Protein AF-A0A538PK38-F1 (afdb_monomer_lite)

Sequence (317 aa):
MVATVAAREPVVLALEIPPTEARAIQGFLGSDGSAARRRELVAGTWWQERYQDGRRSVAMADLLETVRALRAAGKPIDVVTIDDDGNATDAESREEAMAGHVIAARRARPEAALIVYAGNLHTSRHEMSFQPGFRWMAMRVLDAGIPLVSLNARWADGTAWICRGSDLSACGVSFIGGRGTEAGIRFAPSPDASYDGWFGVGSVTASPPAGIPAMAEGLDAKIAAAWSSPEAAHAKARRAYADKDYARCAELLAQIASPDAGIAYDHACCLALAGRKDDALARLREAMDAGFKDLAHLEADPDLVSLHDDPRWPIRK

Foldseek 3Di:
DQVVQLVPFAEEEEAQAAQQLQVLLVQLLQDPVDPVSLLSSCQDPRLVDLACAQSQFPVVSVVSVVNSVCVVVVRNYYYDYQFYNVPDPDDQSRQVSSLVRQLCVCVVCVRHHYHYDDALQLLFCDDDPVGPPRAHNNVSNVVVVHDDAGAAEFEAWEWEQGADDDDSVRTGIATDHTDDQDAAWDQDADPVNRGRTHGYPHYDYYTHRSNDVVRCVCRVVSRVCNCLDLVVLQSVLVVCVVVLVLVSSLVSLVSDPDDALVSLQSNLLSCLSVVVQVSSLVSNVVSVVSPPDPVVCVVPPPSCVSRPPPPSPPDDD

Radius of gyration: 23.63 Å; chains: 1; bounding box: 65×42×60 Å

Secondary structure (DSSP, 8-state):
-HHHHHTTS-EEEEESS-GGGHHHHHHHHTS---HHHHHHHTTSTTTT-S---STTBHHHHHHHHHHHHHHHTT--EEEEE-S--S--SSHHHHHHHHHHHHHHHHHH-TTSEEEEE--TTTT-SS-BTTBTT---HHHHHHHTT-----EEEEEESEEEEEE-SS-GGGEEEEEE--S--S-EEE----TTSS-SEEEEEEE--PPPBSS-GGGGTTHHHHHHHHHTSHHHHHHHHHHHHHTT-HHHHHHHHTT-SS--HHHHHHHHHHHHHTT-HHHHHHHHHHHHHTT---HHHHHH-GGGGGGTTSTT-S---

Structure (mmCIF, N/CA/C/O backbone):
data_AF-A0A538PK38-F1
#
_entry.id   AF-A0A538PK38-F1
#
loop_
_atom_site.group_PDB
_atom_site.id
_atom_site.type_symbol
_atom_site.label_atom_id
_atom_site.label_alt_id
_atom_site.label_comp_id
_atom_site.label_asym_id
_atom_site.label_entity_id
_atom_site.label_seq_id
_atom_site.pdbx_PDB_ins_code
_atom_site.Cartn_x
_atom_site.Cartn_y
_atom_site.Cartn_z
_atom_site.occupancy
_atom_site.B_iso_or_equiv
_atom_site.auth_seq_id
_atom_site.auth_comp_id
_atom_site.auth_asym_id
_atom_site.auth_atom_id
_atom_site.pdbx_PDB_model_num
ATOM 1 N N . MET A 1 1 ? -15.903 -5.693 4.008 1.00 82.69 1 MET A N 1
ATOM 2 C CA . MET A 1 1 ? -15.622 -6.640 5.112 1.00 82.69 1 MET A CA 1
ATOM 3 C C . MET A 1 1 ? -16.268 -6.192 6.417 1.00 82.69 1 MET A C 1
ATOM 5 O O . MET A 1 1 ? -17.206 -6.849 6.840 1.00 82.69 1 MET A O 1
ATOM 9 N N . VAL A 1 2 ? -15.846 -5.069 7.014 1.00 88.06 2 VAL A N 1
ATOM 10 C CA . VAL A 1 2 ? -16.341 -4.590 8.325 1.00 88.06 2 VAL A CA 1
ATOM 11 C C . VAL A 1 2 ? -17.873 -4.546 8.416 1.00 88.06 2 VAL A C 1
ATOM 13 O O . VAL A 1 2 ? -18.443 -5.184 9.292 1.00 88.06 2 VAL A O 1
ATOM 16 N N . ALA A 1 3 ? -18.552 -3.893 7.465 1.00 90.25 3 ALA A N 1
ATOM 17 C CA . ALA A 1 3 ? -20.019 -3.830 7.439 1.00 90.25 3 ALA A CA 1
ATOM 18 C C . ALA A 1 3 ? -20.690 -5.216 7.342 1.00 90.25 3 ALA A C 1
ATOM 20 O O . ALA A 1 3 ? -21.726 -5.455 7.957 1.00 90.25 3 ALA A O 1
ATOM 21 N N . THR A 1 4 ? -20.087 -6.145 6.593 1.00 90.62 4 THR A N 1
ATOM 22 C CA . THR A 1 4 ? -20.580 -7.521 6.433 1.00 90.62 4 THR A CA 1
ATOM 23 C C . THR A 1 4 ? -20.506 -8.302 7.744 1.00 90.62 4 THR A C 1
ATOM 25 O O . THR A 1 4 ? -21.446 -9.024 8.066 1.00 90.62 4 THR A O 1
ATOM 28 N N . VAL A 1 5 ? -19.417 -8.143 8.502 1.00 92.12 5 VAL A N 1
ATOM 29 C CA . VAL A 1 5 ? -19.234 -8.799 9.808 1.00 92.12 5 VAL A CA 1
ATOM 30 C C . VAL A 1 5 ? -20.133 -8.147 10.861 1.00 92.12 5 VAL A C 1
ATOM 32 O O . VAL A 1 5 ? -20.886 -8.841 11.536 1.00 92.12 5 VAL A O 1
ATOM 35 N N . ALA A 1 6 ? -20.182 -6.811 10.906 1.00 93.12 6 ALA A N 1
ATOM 36 C CA . ALA A 1 6 ? -21.021 -6.051 11.840 1.00 93.12 6 ALA A CA 1
ATOM 37 C C . ALA A 1 6 ? -22.532 -6.290 11.653 1.00 93.12 6 ALA A C 1
ATOM 39 O O . ALA A 1 6 ? -23.340 -5.970 12.525 1.00 93.12 6 ALA A O 1
ATOM 40 N N . ALA A 1 7 ? -22.947 -6.845 10.511 1.00 92.19 7 ALA A N 1
ATOM 41 C CA . ALA A 1 7 ? -24.323 -7.274 10.295 1.00 92.19 7 ALA A CA 1
ATOM 42 C C . ALA A 1 7 ? -24.691 -8.558 11.062 1.00 92.19 7 ALA A C 1
ATOM 44 O O . ALA A 1 7 ? -25.882 -8.821 11.220 1.00 92.19 7 ALA A O 1
ATOM 45 N N . ARG A 1 8 ? -23.702 -9.344 11.505 1.00 93.38 8 ARG A N 1
ATOM 46 C CA . ARG A 1 8 ? -23.874 -10.689 12.075 1.00 93.38 8 ARG A CA 1
ATOM 47 C C . ARG A 1 8 ? -23.428 -10.796 13.531 1.00 93.38 8 ARG A C 1
ATOM 49 O O . ARG A 1 8 ? -24.036 -11.549 14.282 1.00 93.38 8 ARG A O 1
ATOM 56 N N . GLU A 1 9 ? -22.403 -10.051 13.926 1.00 95.56 9 GLU A N 1
ATOM 57 C CA . GLU A 1 9 ? -21.784 -10.149 15.250 1.00 95.56 9 GLU A CA 1
ATOM 58 C C . GLU A 1 9 ? -21.181 -8.805 15.696 1.00 95.56 9 GLU A C 1
ATOM 60 O O . GLU A 1 9 ? -20.990 -7.912 14.861 1.00 95.56 9 GLU A O 1
ATOM 65 N N . PRO A 1 10 ? -20.891 -8.624 17.000 1.00 97.69 10 PRO A N 1
ATOM 66 C CA . PRO A 1 10 ? -20.137 -7.474 17.480 1.00 97.69 10 PRO A CA 1
ATOM 67 C C . PRO A 1 10 ? -18.755 -7.386 16.834 1.00 97.69 10 PRO A C 1
ATOM 69 O O . PRO A 1 10 ? -18.078 -8.398 16.683 1.00 97.69 10 PRO A O 1
ATOM 72 N N . VAL A 1 11 ? -18.320 -6.176 16.484 1.00 98.31 11 VAL A N 1
ATOM 73 C CA . VAL A 1 11 ? -17.030 -5.934 15.823 1.00 98.31 11 VAL A CA 1
ATOM 74 C C . VAL A 1 11 ? -16.200 -4.936 16.615 1.00 98.31 11 VAL A C 1
ATOM 76 O O . VAL A 1 11 ? -16.679 -3.869 16.987 1.00 98.31 11 VAL A O 1
ATOM 79 N N . VAL A 1 12 ? -14.924 -5.256 16.800 1.00 98.38 12 VAL A N 1
ATOM 80 C CA . VAL A 1 12 ? -13.886 -4.293 17.169 1.00 98.38 12 VAL A CA 1
ATOM 81 C C . VAL A 1 12 ? -12.965 -4.134 15.965 1.00 98.38 12 VAL A C 1
ATOM 83 O O . VAL A 1 12 ? -12.340 -5.098 15.523 1.00 98.38 12 VAL A O 1
ATOM 86 N N . LEU A 1 13 ? -12.903 -2.926 15.411 1.00 98.62 13 LEU A N 1
ATOM 87 C CA . LEU A 1 13 ? -11.988 -2.575 14.331 1.00 98.62 13 LEU A CA 1
ATOM 88 C C . LEU A 1 13 ? -10.731 -1.938 14.929 1.00 98.62 13 LEU A C 1
ATOM 90 O O . LEU A 1 13 ? -10.781 -0.827 15.448 1.00 98.62 13 LEU A O 1
ATOM 94 N N . ALA A 1 14 ? -9.610 -2.644 14.858 1.00 98.44 14 ALA A N 1
ATOM 95 C CA . ALA A 1 14 ? -8.304 -2.153 15.266 1.00 98.44 14 ALA A CA 1
ATOM 96 C C . ALA A 1 14 ? -7.601 -1.485 14.078 1.00 98.44 14 ALA A C 1
ATOM 98 O O . ALA A 1 14 ? -7.350 -2.140 13.065 1.00 98.44 14 ALA A O 1
ATOM 99 N N . LEU A 1 15 ? -7.307 -0.191 14.195 1.00 98.38 15 LEU A N 1
ATOM 100 C CA . LEU A 1 15 ? -6.671 0.612 13.151 1.00 98.38 15 LEU A CA 1
ATOM 101 C C . LEU A 1 15 ? -5.250 0.998 13.556 1.00 98.38 15 LEU A C 1
ATOM 103 O O . LEU A 1 15 ? -5.034 1.440 14.685 1.00 98.38 15 LEU A O 1
ATOM 107 N N . GLU A 1 16 ? -4.309 0.882 12.618 1.00 97.31 16 GLU A N 1
ATOM 108 C CA . GLU A 1 16 ? -2.928 1.376 12.735 1.00 97.31 16 GLU A CA 1
ATOM 109 C C . GLU A 1 16 ? -2.888 2.921 12.760 1.00 97.31 16 GLU A C 1
ATOM 111 O O . GLU A 1 16 ? -2.514 3.595 11.801 1.00 97.31 16 GLU A O 1
ATOM 116 N N . ILE A 1 17 ? -3.380 3.469 13.868 1.00 96.88 17 ILE A N 1
ATOM 117 C CA . ILE A 1 17 ? -3.460 4.880 14.240 1.00 96.88 17 ILE A CA 1
ATOM 118 C C . ILE A 1 17 ? -2.966 4.960 15.693 1.00 96.88 17 ILE A C 1
ATOM 120 O O . ILE A 1 17 ? -3.285 4.050 16.469 1.00 96.88 17 ILE A O 1
ATOM 124 N N . PRO A 1 18 ? -2.204 5.995 16.087 1.00 95.88 18 PRO A N 1
ATOM 125 C CA . PRO A 1 18 ? -1.679 6.104 17.444 1.00 95.88 18 PRO A CA 1
ATOM 126 C C . PRO A 1 18 ? -2.788 6.305 18.488 1.00 95.88 18 PRO A C 1
ATOM 128 O O . PRO A 1 18 ? -3.785 6.987 18.215 1.00 95.88 18 PRO A O 1
ATOM 131 N N . PRO A 1 19 ? -2.614 5.781 19.717 1.00 95.88 19 PRO A N 1
ATOM 132 C CA . PRO A 1 19 ? -3.566 5.955 20.818 1.00 95.88 19 PRO A CA 1
ATOM 133 C C . PRO A 1 19 ? -3.902 7.401 21.184 1.00 95.88 19 PRO A C 1
ATOM 135 O O . PRO A 1 19 ? -4.973 7.663 21.735 1.00 95.88 19 PRO A O 1
ATOM 138 N N . THR A 1 20 ? -3.041 8.359 20.838 1.00 94.56 20 THR A N 1
ATOM 139 C CA . THR A 1 20 ? -3.303 9.795 21.009 1.00 94.56 20 THR A CA 1
ATOM 140 C C . THR A 1 20 ? -4.569 10.264 20.279 1.00 94.56 20 THR A C 1
ATOM 142 O O . THR A 1 20 ? -5.242 11.182 20.750 1.00 94.56 20 THR A O 1
ATOM 145 N N . GLU A 1 21 ? -4.963 9.593 19.193 1.00 96.12 21 GLU A N 1
ATOM 146 C CA . GLU A 1 21 ? -6.157 9.918 18.402 1.00 96.12 21 GLU A CA 1
ATOM 147 C C . GLU A 1 21 ? -7.433 9.214 18.903 1.00 96.12 21 GLU A C 1
ATOM 149 O O . GLU A 1 21 ? -8.543 9.555 18.481 1.00 96.12 21 GLU A O 1
ATOM 154 N N . ALA A 1 22 ? -7.323 8.263 19.841 1.00 95.81 22 ALA A N 1
ATOM 155 C CA . ALA A 1 22 ? -8.445 7.433 20.289 1.00 95.81 22 ALA A CA 1
ATOM 156 C C . ALA A 1 22 ? -9.631 8.264 20.805 1.00 95.81 22 ALA A C 1
ATOM 158 O O . ALA A 1 22 ? -10.789 7.977 20.492 1.00 95.81 22 ALA A O 1
ATOM 159 N N . ARG A 1 23 ? -9.355 9.338 21.560 1.00 96.12 23 ARG A N 1
ATOM 160 C CA . ARG A 1 23 ? -10.398 10.226 22.099 1.00 96.12 23 ARG A CA 1
ATOM 161 C C . ARG A 1 23 ? -11.152 10.963 20.990 1.00 96.12 23 ARG A C 1
ATOM 163 O O . ARG A 1 23 ? -12.377 11.057 21.062 1.00 96.12 23 ARG A O 1
ATOM 170 N N . ALA A 1 24 ? -10.440 11.488 19.993 1.00 96.81 24 ALA A N 1
ATOM 171 C CA . ALA A 1 24 ? -11.045 12.206 18.873 1.00 96.81 24 ALA A CA 1
ATOM 172 C C . ALA A 1 24 ? -11.898 11.260 18.016 1.00 96.81 24 ALA A C 1
ATOM 174 O O . ALA A 1 24 ? -13.042 11.583 17.693 1.00 96.81 24 ALA A O 1
ATOM 175 N N . ILE A 1 25 ? -11.387 10.054 17.747 1.00 98.00 25 ILE A N 1
ATOM 176 C CA . ILE A 1 25 ? -12.116 9.001 17.032 1.00 98.00 25 ILE A CA 1
ATOM 177 C C . ILE A 1 25 ? -13.401 8.634 17.777 1.00 98.00 25 ILE A C 1
ATOM 179 O O . ILE A 1 25 ? -14.477 8.686 17.188 1.00 98.00 25 ILE A O 1
ATOM 183 N N . GLN A 1 26 ? -13.334 8.334 19.076 1.00 98.12 26 GLN A N 1
ATOM 184 C CA . GLN A 1 26 ? -14.527 7.984 19.856 1.00 98.12 26 GLN A CA 1
ATOM 185 C C . GLN A 1 26 ? -15.552 9.124 19.912 1.00 98.12 26 GLN A C 1
ATOM 187 O O . GLN A 1 26 ? -16.754 8.882 19.781 1.00 98.12 26 GLN A O 1
ATOM 192 N N . GLY A 1 27 ? -15.085 10.371 20.036 1.00 98.00 27 GLY A N 1
ATOM 193 C CA . GLY A 1 27 ? -15.941 11.554 19.953 1.00 98.00 27 GLY A CA 1
ATOM 194 C C . GLY A 1 27 ? -16.670 11.656 18.611 1.00 98.00 27 GLY A C 1
ATOM 195 O O . GLY A 1 27 ? -17.875 11.901 18.583 1.00 98.00 27 GLY A O 1
ATOM 196 N N . PHE A 1 28 ? -15.971 11.402 17.502 1.00 98.56 28 PHE A N 1
ATOM 197 C CA . PHE A 1 28 ? -16.567 11.387 16.169 1.00 98.56 28 PHE A CA 1
ATOM 198 C C . PHE A 1 28 ? -17.564 10.234 15.982 1.00 98.56 28 PHE A C 1
ATOM 200 O O . PHE A 1 28 ? -18.667 10.465 15.481 1.00 98.56 28 PHE A O 1
ATOM 207 N N . LEU A 1 29 ? -17.227 9.021 16.437 1.00 98.44 29 LEU A N 1
ATOM 208 C CA . LEU A 1 29 ? -18.095 7.840 16.346 1.00 98.44 29 LEU A CA 1
ATOM 209 C C . LEU A 1 29 ? -19.420 8.003 17.107 1.00 98.44 29 LEU A C 1
ATOM 211 O O . LEU A 1 29 ? -20.426 7.419 16.710 1.00 98.44 29 LEU A O 1
ATOM 215 N N . GLY A 1 30 ? -19.427 8.787 18.189 1.00 98.06 30 GLY A N 1
ATOM 216 C CA . GLY A 1 30 ? -20.630 9.133 18.952 1.00 98.06 30 GLY A CA 1
ATOM 217 C C . GLY A 1 30 ? -21.390 10.359 18.432 1.00 98.06 30 GLY A C 1
ATOM 218 O O . GLY A 1 30 ? -22.362 10.777 19.059 1.00 98.06 30 GLY A O 1
ATOM 219 N N . SER A 1 31 ? -20.943 10.968 17.332 1.00 98.25 31 SER A N 1
ATOM 220 C CA . SER A 1 31 ? -21.478 12.234 16.829 1.00 98.25 31 SER A CA 1
ATOM 221 C C . SER A 1 31 ? -22.503 12.072 15.700 1.00 98.25 31 SER A C 1
ATOM 223 O O . SER A 1 31 ? -22.743 10.983 15.172 1.00 98.25 31 SER A O 1
ATOM 225 N N . ASP A 1 32 ? -23.076 13.199 15.276 1.00 97.44 32 ASP A N 1
ATOM 226 C CA . ASP A 1 32 ? -23.987 13.292 14.132 1.00 97.44 32 ASP A CA 1
ATOM 227 C C . ASP A 1 32 ? -23.295 13.148 12.763 1.00 97.44 32 ASP A C 1
ATOM 229 O O . ASP A 1 32 ? -23.981 13.051 11.747 1.00 97.44 32 ASP A O 1
ATOM 233 N N . GLY A 1 33 ? -21.956 13.096 12.719 1.00 96.81 33 GLY A N 1
ATOM 234 C CA . GLY A 1 33 ? -21.186 13.015 11.472 1.00 96.81 33 GLY A CA 1
ATOM 235 C C . GLY A 1 33 ? -21.152 14.318 10.679 1.00 96.81 33 GLY A C 1
ATOM 236 O O . GLY A 1 33 ? -20.767 14.324 9.511 1.00 96.81 33 GLY A O 1
ATOM 237 N N . SER A 1 34 ? -21.565 15.435 11.281 1.00 97.88 34 SER A N 1
ATOM 238 C CA . SER A 1 34 ? -21.559 16.731 10.609 1.00 97.88 34 SER A CA 1
ATOM 239 C C . SER A 1 34 ? -20.156 17.125 10.138 1.00 97.88 34 SER A C 1
ATOM 241 O O . SER A 1 34 ? -19.129 16.703 10.678 1.00 97.88 34 SER A O 1
ATOM 243 N N . ALA A 1 35 ? -20.093 18.024 9.154 1.00 97.00 35 ALA A N 1
ATOM 244 C CA . ALA A 1 35 ? -18.821 18.539 8.650 1.00 97.00 35 ALA A CA 1
ATOM 245 C C . ALA A 1 35 ? -17.952 19.178 9.754 1.00 97.00 35 ALA A C 1
ATOM 247 O O . ALA A 1 35 ? -16.728 19.158 9.654 1.00 97.00 35 ALA A O 1
ATOM 248 N N . ALA A 1 36 ? -18.565 19.727 10.811 1.00 97.75 36 ALA A N 1
ATOM 249 C CA . ALA A 1 36 ? -17.845 20.234 11.979 1.00 97.75 36 ALA A CA 1
ATOM 250 C C . ALA A 1 36 ? -17.147 19.103 12.749 1.00 97.75 36 ALA A C 1
ATOM 252 O O . ALA A 1 36 ? -15.951 19.195 13.006 1.00 97.75 36 ALA A O 1
ATOM 253 N N . ARG A 1 37 ? -17.855 18.000 13.014 1.00 97.94 37 ARG A N 1
ATOM 254 C CA . ARG A 1 37 ? -17.299 16.814 13.683 1.00 97.94 37 ARG A CA 1
ATOM 255 C C . ARG A 1 37 ? -16.223 16.130 12.855 1.00 97.94 37 ARG A C 1
ATOM 257 O O . ARG A 1 37 ? -15.210 15.711 13.401 1.00 97.94 37 ARG A O 1
ATOM 264 N N . ARG A 1 38 ? -16.388 16.088 11.530 1.00 97.44 38 ARG A N 1
ATOM 265 C CA . ARG A 1 38 ? -15.346 15.581 10.627 1.00 97.44 38 ARG A CA 1
ATOM 266 C C . ARG A 1 38 ? -14.089 16.454 10.652 1.00 97.44 38 ARG A C 1
ATOM 268 O O . ARG A 1 38 ? -12.992 15.914 10.615 1.00 97.44 38 ARG A O 1
ATOM 275 N N . ARG A 1 39 ? -14.224 17.785 10.750 1.00 96.62 39 ARG A N 1
ATOM 276 C CA . ARG A 1 39 ? -13.070 18.687 10.928 1.00 96.62 39 ARG A CA 1
ATOM 277 C C . ARG A 1 39 ? -12.381 18.485 12.273 1.00 96.62 39 ARG A C 1
ATOM 279 O O . ARG A 1 39 ? -11.161 18.472 12.303 1.00 96.62 39 ARG A O 1
ATOM 286 N N . GLU A 1 40 ? -13.140 18.305 13.353 1.00 96.62 40 GLU A N 1
ATOM 287 C CA . GLU A 1 40 ? -12.583 17.997 14.679 1.00 96.62 40 GLU A CA 1
ATOM 288 C C . GLU A 1 40 ? -11.808 16.672 14.678 1.00 96.62 40 GLU A C 1
ATOM 290 O O . GLU A 1 40 ? -10.713 16.617 15.229 1.00 96.62 40 GLU A O 1
ATOM 295 N N . LEU A 1 41 ? -12.337 15.634 14.015 1.00 97.31 41 LEU A N 1
ATOM 296 C CA . LEU A 1 41 ? -11.670 14.336 13.872 1.00 97.31 41 LEU A CA 1
ATOM 297 C C . LEU A 1 41 ? -10.270 14.477 13.263 1.00 97.31 41 LEU A C 1
ATOM 299 O O . LEU A 1 41 ? -9.317 13.914 13.786 1.00 97.31 41 LEU A O 1
ATOM 303 N N . VAL A 1 42 ? -10.151 15.221 12.160 1.00 97.38 42 VAL A N 1
ATOM 304 C CA . VAL A 1 42 ? -8.892 15.334 11.401 1.00 97.38 42 VAL A CA 1
ATOM 305 C C . VAL A 1 42 ? -8.017 16.508 11.850 1.00 97.38 42 VAL A C 1
ATOM 307 O O . VAL A 1 42 ? -7.025 16.824 11.195 1.00 97.38 42 VAL A O 1
ATOM 310 N N . ALA A 1 43 ? -8.373 17.180 12.948 1.00 95.12 43 ALA A N 1
ATOM 311 C CA . ALA A 1 43 ? -7.589 18.274 13.524 1.00 95.12 43 ALA A CA 1
ATOM 312 C C . ALA A 1 43 ? -6.472 17.790 14.467 1.00 95.12 43 ALA A C 1
ATOM 314 O O . ALA A 1 43 ? -5.640 18.601 14.874 1.00 95.12 43 ALA A O 1
ATOM 315 N N . GLY A 1 44 ? -6.453 16.499 14.825 1.00 90.19 44 GLY A N 1
ATOM 316 C CA . GLY A 1 44 ? -5.412 15.897 15.664 1.00 90.19 44 GLY A CA 1
ATOM 317 C C . GLY A 1 44 ? -4.015 16.023 15.053 1.00 90.19 44 GLY A C 1
ATOM 318 O O . GLY A 1 44 ? -3.860 16.077 13.829 1.00 90.19 44 GLY A O 1
ATOM 319 N N . THR A 1 45 ? -2.983 16.072 15.901 1.00 91.44 45 THR A N 1
ATOM 320 C CA . THR A 1 45 ? -1.592 16.271 15.460 1.00 91.44 45 THR A CA 1
ATOM 321 C C . THR A 1 45 ? -1.154 15.193 14.483 1.00 91.44 45 THR A C 1
ATOM 323 O O . THR A 1 45 ? -0.511 15.520 13.490 1.00 91.44 45 THR A O 1
ATOM 326 N N . TRP A 1 46 ? -1.581 13.940 14.688 1.00 94.81 46 TRP A N 1
ATOM 327 C CA . TRP A 1 46 ? -1.256 12.852 13.773 1.00 94.81 46 TRP A CA 1
ATOM 328 C C . TRP A 1 46 ? -1.789 13.113 12.361 1.00 94.81 46 TRP A C 1
ATOM 330 O O . TRP A 1 46 ? -1.053 12.925 11.400 1.00 94.81 46 TRP A O 1
ATOM 340 N N . TRP A 1 47 ? -3.025 13.600 12.210 1.00 96.69 47 TRP A N 1
ATOM 341 C CA . TRP A 1 47 ? -3.624 13.907 10.902 1.00 96.69 47 TRP A CA 1
ATOM 342 C C . TRP A 1 47 ? -2.946 15.077 10.182 1.00 96.69 47 TRP A C 1
ATOM 344 O O . TRP A 1 47 ? -2.929 15.113 8.948 1.00 96.69 47 TRP A O 1
ATOM 354 N N . GLN A 1 48 ? -2.403 16.018 10.954 1.00 95.44 48 GLN A N 1
ATOM 355 C CA . GLN A 1 48 ? -1.780 17.257 10.483 1.00 95.44 48 GLN A CA 1
ATOM 356 C C . GLN A 1 48 ? -0.270 17.133 10.233 1.00 95.44 48 GLN A C 1
ATOM 358 O O . GLN A 1 48 ? 0.369 18.107 9.832 1.00 95.44 48 GLN A O 1
ATOM 363 N N . GLU A 1 49 ? 0.310 15.949 10.448 1.00 92.88 49 GLU A N 1
ATOM 364 C CA . GLU A 1 49 ? 1.729 15.696 10.200 1.00 92.88 49 GLU A CA 1
ATOM 365 C C . GLU A 1 49 ? 2.151 16.070 8.776 1.00 92.88 49 GLU A C 1
ATOM 367 O O . GLU A 1 49 ? 1.411 15.885 7.808 1.00 92.88 49 GLU A O 1
ATOM 372 N N . ARG A 1 50 ? 3.385 16.556 8.611 1.00 91.81 50 ARG A N 1
ATOM 373 C CA . ARG A 1 50 ? 3.899 16.883 7.268 1.00 91.81 50 ARG A CA 1
ATOM 374 C C . ARG A 1 50 ? 4.206 15.627 6.459 1.00 91.81 50 ARG A C 1
ATOM 376 O O . ARG A 1 50 ? 4.012 15.617 5.245 1.00 91.81 50 ARG A O 1
ATOM 383 N N . TYR A 1 51 ? 4.694 14.584 7.128 1.00 93.69 51 TYR A N 1
ATOM 384 C CA . TYR A 1 51 ? 5.014 13.308 6.502 1.00 93.69 51 TYR A CA 1
ATOM 385 C C . TYR A 1 51 ? 3.740 12.474 6.333 1.00 93.69 51 TYR A C 1
ATOM 387 O O . TYR A 1 51 ? 3.219 11.882 7.278 1.00 93.69 51 TYR A O 1
ATOM 395 N N . GLN A 1 52 ? 3.214 12.469 5.110 1.00 94.94 52 GLN A N 1
ATOM 396 C CA . GLN A 1 52 ? 1.908 11.907 4.775 1.00 94.94 52 GLN A CA 1
ATOM 397 C C . GLN A 1 52 ? 2.061 10.584 4.019 1.00 94.94 52 GLN A C 1
ATOM 399 O O . GLN A 1 52 ? 1.982 10.535 2.794 1.00 94.94 52 GLN A O 1
ATOM 404 N N . ASP A 1 53 ? 2.266 9.505 4.773 1.00 92.94 53 ASP A N 1
ATOM 405 C CA . ASP A 1 53 ? 2.530 8.138 4.285 1.00 92.94 53 ASP A CA 1
ATOM 406 C C . ASP A 1 53 ? 1.306 7.363 3.756 1.00 92.94 53 ASP A C 1
ATOM 408 O O . ASP A 1 53 ? 1.432 6.198 3.384 1.00 92.94 53 ASP A O 1
ATOM 412 N N . GLY A 1 54 ?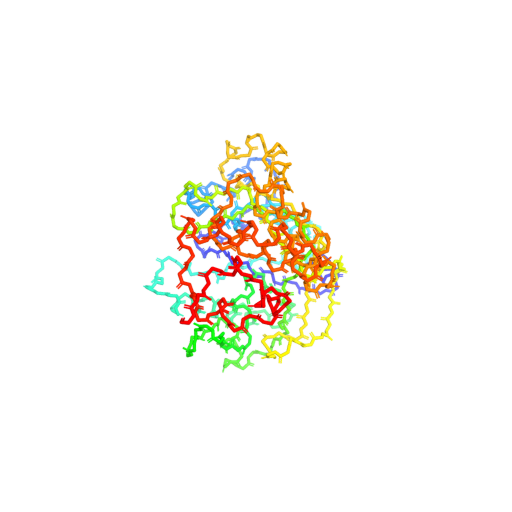 0.130 7.996 3.726 1.00 94.75 54 GLY A N 1
ATOM 413 C CA . GLY A 1 54 ? -1.128 7.405 3.254 1.00 94.75 54 GLY A CA 1
ATOM 414 C C . GLY A 1 54 ? -2.066 6.893 4.355 1.00 94.75 54 GLY A C 1
ATOM 415 O O . GLY A 1 54 ? -3.256 6.700 4.090 1.00 94.75 54 GLY A O 1
ATOM 416 N N . ARG A 1 55 ? -1.602 6.741 5.606 1.00 95.19 55 ARG A N 1
ATOM 417 C CA . ARG A 1 55 ? -2.457 6.271 6.720 1.00 95.19 55 ARG A CA 1
ATOM 418 C C . ARG A 1 55 ? -3.480 7.320 7.171 1.00 95.19 55 ARG A C 1
ATOM 420 O O . ARG A 1 55 ? -4.602 6.983 7.536 1.00 95.19 55 ARG A O 1
ATOM 427 N N . ARG A 1 56 ? -3.131 8.602 7.047 1.00 95.81 56 ARG A N 1
ATOM 428 C CA . ARG A 1 56 ? -3.931 9.782 7.443 1.00 95.81 56 ARG A CA 1
ATOM 429 C C . ARG A 1 56 ? -4.838 10.285 6.312 1.00 95.81 56 ARG A C 1
ATOM 431 O O . ARG A 1 56 ? -4.966 11.487 6.074 1.00 95.81 56 ARG A O 1
ATOM 438 N N . SER A 1 57 ? -5.405 9.371 5.537 1.00 97.81 57 SER A N 1
ATOM 439 C CA . SER A 1 57 ? -6.050 9.685 4.260 1.00 97.81 57 SER A CA 1
ATOM 440 C C . SER A 1 57 ? -7.550 9.964 4.375 1.00 97.81 57 SER A C 1
ATOM 442 O O . SER A 1 57 ? -8.207 9.565 5.338 1.00 97.81 57 SER A O 1
ATOM 444 N N . VAL A 1 58 ? -8.116 10.625 3.360 1.00 98.25 58 VAL A N 1
ATOM 445 C CA . VAL A 1 58 ? -9.572 10.799 3.206 1.00 98.25 58 VAL A CA 1
ATOM 446 C C . VAL A 1 58 ? -10.300 9.450 3.258 1.00 98.25 58 VAL A C 1
ATOM 448 O O . VAL A 1 58 ? -11.288 9.338 3.971 1.00 98.25 58 VAL A O 1
ATOM 451 N N . ALA A 1 59 ? -9.767 8.403 2.624 1.00 97.38 59 ALA A N 1
ATOM 452 C CA . ALA A 1 59 ? -10.317 7.050 2.689 1.00 97.38 59 ALA A CA 1
ATOM 453 C C . ALA A 1 59 ? -10.361 6.482 4.121 1.00 97.38 59 ALA A C 1
ATOM 455 O O . ALA A 1 59 ? -11.318 5.797 4.475 1.00 97.38 59 ALA A O 1
ATOM 456 N N . MET A 1 60 ? -9.368 6.786 4.968 1.00 97.94 60 MET A N 1
ATOM 457 C CA . MET A 1 60 ? -9.399 6.405 6.386 1.00 97.94 60 MET A CA 1
ATOM 458 C C . MET A 1 60 ? -10.470 7.192 7.158 1.00 97.94 60 MET A C 1
ATOM 460 O O . MET A 1 60 ? -11.209 6.616 7.954 1.00 97.94 60 MET A O 1
ATOM 464 N N . ALA A 1 61 ? -10.613 8.494 6.891 1.00 98.19 61 ALA A N 1
ATOM 465 C CA . ALA A 1 61 ? -11.689 9.299 7.472 1.00 98.19 61 ALA A CA 1
ATOM 466 C C . ALA A 1 61 ? -13.085 8.811 7.026 1.00 98.19 61 ALA A C 1
ATOM 468 O O . ALA A 1 61 ? -14.018 8.790 7.828 1.00 98.19 61 ALA A O 1
ATOM 469 N N . ASP A 1 62 ? -13.228 8.361 5.780 1.00 97.88 62 ASP A N 1
ATOM 470 C CA . ASP A 1 62 ? -14.481 7.821 5.241 1.00 97.88 62 ASP A CA 1
ATOM 471 C C . ASP A 1 62 ? -14.787 6.410 5.781 1.00 97.88 62 ASP A C 1
ATOM 473 O O . ASP A 1 62 ? -15.952 6.057 5.994 1.00 97.88 62 ASP A O 1
ATOM 477 N N . LEU A 1 63 ? -13.757 5.611 6.089 1.00 97.75 63 LEU A N 1
ATOM 478 C CA . LEU A 1 63 ? -13.912 4.369 6.853 1.00 97.75 63 LEU A CA 1
ATOM 479 C C . LEU A 1 63 ? -14.465 4.660 8.255 1.00 97.75 63 LEU A C 1
ATOM 481 O O . LEU A 1 63 ? -15.410 3.999 8.686 1.00 97.75 63 LEU A O 1
ATOM 485 N N . LEU A 1 64 ? -13.926 5.666 8.949 1.00 98.44 64 LEU A N 1
ATOM 486 C CA . LEU A 1 64 ? -14.432 6.086 10.259 1.00 98.44 64 LEU A CA 1
ATOM 487 C C . LEU A 1 64 ? -15.876 6.607 10.177 1.00 98.44 64 LEU A C 1
ATOM 489 O O . LEU A 1 64 ? -16.685 6.269 11.040 1.00 98.44 64 LEU A O 1
ATOM 493 N N . GLU A 1 65 ? -16.236 7.352 9.127 1.00 98.38 65 GLU A N 1
ATOM 494 C CA . GLU A 1 65 ? -17.627 7.767 8.876 1.00 98.38 65 GLU A CA 1
ATOM 495 C C . GLU A 1 65 ? -18.544 6.561 8.643 1.00 98.38 65 GLU A C 1
ATOM 497 O O . GLU A 1 65 ? -19.631 6.485 9.214 1.00 98.38 65 GLU A O 1
ATOM 502 N N . THR A 1 66 ? -18.087 5.566 7.880 1.00 97.62 66 THR A N 1
ATOM 503 C CA . THR A 1 66 ? -18.835 4.317 7.678 1.00 97.62 66 THR A CA 1
ATOM 504 C C . THR A 1 66 ? -19.090 3.608 9.010 1.00 97.62 66 THR A C 1
ATOM 506 O O . THR A 1 66 ? -20.207 3.159 9.272 1.00 97.62 66 THR A O 1
ATOM 509 N N . VAL A 1 67 ? -18.083 3.527 9.887 1.00 98.31 67 VAL A N 1
ATOM 510 C CA . VAL A 1 67 ? -18.236 2.915 11.216 1.00 98.31 67 VAL A CA 1
ATOM 511 C C . VAL A 1 67 ? -19.175 3.731 12.108 1.00 98.31 67 VAL A C 1
ATOM 513 O O . VAL A 1 67 ? -20.045 3.147 12.757 1.00 98.31 67 VAL A O 1
ATOM 516 N N . ARG A 1 68 ? -19.073 5.066 12.098 1.00 98.44 68 ARG A N 1
ATOM 517 C CA . ARG A 1 68 ? -19.997 5.961 12.812 1.00 98.44 68 ARG A CA 1
ATOM 518 C C . ARG A 1 68 ? -21.440 5.734 12.365 1.00 98.44 68 ARG A C 1
ATOM 520 O O . ARG A 1 68 ? -22.317 5.560 13.207 1.00 98.44 68 ARG A O 1
ATOM 527 N N . ALA A 1 69 ? -21.690 5.683 11.057 1.00 97.88 69 ALA A N 1
ATOM 528 C CA . ALA A 1 69 ? -23.021 5.445 10.506 1.00 97.88 69 ALA A CA 1
ATOM 529 C C . ALA A 1 69 ? -23.581 4.072 10.923 1.00 97.88 69 ALA A C 1
ATOM 531 O O . ALA A 1 69 ? -24.746 3.974 11.311 1.00 97.88 69 ALA A O 1
ATOM 532 N N . LEU A 1 70 ? -22.753 3.020 10.920 1.00 97.44 70 LEU A N 1
ATOM 533 C CA . LEU A 1 70 ? -23.145 1.696 11.419 1.00 97.44 70 LEU A CA 1
ATOM 534 C C . LEU A 1 70 ? -23.492 1.726 12.916 1.00 97.44 70 LEU A C 1
ATOM 536 O O . LEU A 1 70 ? -24.506 1.151 13.316 1.00 97.44 70 LEU A O 1
ATOM 540 N N . ARG A 1 71 ? -22.697 2.423 13.736 1.00 97.38 71 ARG A N 1
ATOM 541 C CA . ARG A 1 71 ? -22.950 2.594 15.175 1.00 97.38 71 ARG A CA 1
ATOM 542 C C . ARG A 1 71 ? -24.242 3.371 15.435 1.00 97.38 71 ARG A C 1
ATOM 544 O O . ARG A 1 71 ? -25.048 2.947 16.258 1.00 97.38 71 ARG A O 1
ATOM 551 N N . ALA A 1 72 ? -24.484 4.453 14.692 1.00 97.62 72 ALA A N 1
ATOM 552 C CA . ALA A 1 72 ? -25.726 5.227 14.754 1.00 97.62 72 ALA A CA 1
ATOM 553 C C . ALA A 1 72 ? -26.954 4.397 14.337 1.00 97.62 72 ALA A C 1
ATOM 555 O O . ALA A 1 72 ? -28.039 4.578 14.884 1.00 97.62 72 ALA A O 1
ATOM 556 N N . ALA A 1 73 ? -26.775 3.433 13.429 1.00 96.50 73 ALA A N 1
ATOM 557 C CA . ALA A 1 73 ? -27.789 2.446 13.059 1.00 96.50 73 ALA A CA 1
ATOM 558 C C . ALA A 1 73 ? -27.935 1.288 14.075 1.00 96.50 73 ALA A C 1
ATOM 560 O O . ALA A 1 73 ? -28.593 0.287 13.786 1.00 96.50 73 ALA A O 1
ATOM 561 N N . GLY A 1 74 ? -27.309 1.391 15.252 1.00 96.31 74 GLY A N 1
ATOM 562 C CA . GLY A 1 74 ? -27.411 0.411 16.333 1.00 96.31 74 GLY A CA 1
ATOM 563 C C . GLY A 1 74 ? -26.571 -0.851 16.131 1.00 96.31 74 GLY A C 1
ATOM 564 O O . GLY A 1 74 ? -26.768 -1.829 16.853 1.00 96.31 74 GLY A O 1
ATOM 565 N N . LYS A 1 75 ? -25.642 -0.880 15.163 1.00 97.25 75 LYS A N 1
ATOM 566 C CA . LYS A 1 75 ? -24.724 -2.017 15.027 1.00 97.25 75 LYS A CA 1
ATOM 567 C C . LYS A 1 75 ? -23.698 -2.008 16.167 1.00 97.25 75 LYS A C 1
ATOM 569 O O . LYS A 1 75 ? -23.138 -0.949 16.456 1.00 97.25 75 LYS A O 1
ATOM 574 N N . PRO A 1 76 ? -23.415 -3.166 16.796 1.00 95.62 76 PRO A N 1
ATOM 575 C CA . PRO A 1 76 ? -22.436 -3.278 17.874 1.00 95.62 76 PRO A CA 1
ATOM 576 C C . PRO A 1 76 ? -21.006 -3.249 17.313 1.00 95.62 76 PRO A C 1
ATOM 578 O O . PRO A 1 76 ? -20.325 -4.268 17.268 1.00 95.62 76 PRO A O 1
ATOM 581 N N . ILE A 1 77 ? -20.562 -2.083 16.849 1.00 97.62 77 ILE A N 1
ATOM 582 C CA . ILE A 1 77 ? -19.230 -1.866 16.286 1.00 97.62 77 ILE A CA 1
ATOM 583 C C . ILE A 1 77 ? -18.492 -0.758 17.033 1.00 97.62 77 ILE A C 1
ATOM 585 O O . ILE A 1 77 ? -19.075 0.280 17.352 1.00 97.62 77 ILE A O 1
ATOM 589 N N . ASP A 1 78 ? -17.206 -0.981 17.286 1.00 96.62 78 ASP A N 1
ATOM 590 C CA . ASP A 1 78 ? -16.316 -0.004 17.904 1.00 96.62 78 ASP A CA 1
ATOM 591 C C . ASP A 1 78 ? -14.943 0.035 17.217 1.00 96.62 78 ASP A C 1
ATOM 593 O O . ASP A 1 78 ? -14.595 -0.874 16.456 1.00 96.62 78 ASP A O 1
ATOM 597 N N . VAL A 1 79 ? -14.167 1.087 17.483 1.00 98.50 79 VAL A N 1
ATOM 598 C CA . VAL A 1 79 ? -12.810 1.276 16.951 1.00 98.50 79 VAL A CA 1
ATOM 599 C C . VAL A 1 79 ? -11.803 1.378 18.085 1.00 98.50 79 VAL A C 1
ATOM 601 O O . VAL A 1 79 ? -11.998 2.134 19.037 1.00 98.50 79 VAL A O 1
ATOM 604 N N . VAL A 1 80 ? -10.689 0.668 17.935 1.00 98.44 80 VAL A N 1
ATOM 605 C CA . VAL A 1 80 ? -9.494 0.830 18.768 1.00 98.44 80 VAL A CA 1
ATOM 606 C C . VAL A 1 80 ? -8.301 1.219 17.898 1.00 98.44 80 VAL A C 1
ATOM 608 O O . VAL A 1 80 ? -8.207 0.850 16.729 1.00 98.44 80 VAL A O 1
ATOM 611 N N . THR A 1 81 ? -7.397 1.990 18.477 1.00 97.94 81 THR A N 1
ATOM 612 C CA . THR A 1 81 ? -6.139 2.449 17.880 1.00 97.94 81 THR A CA 1
ATOM 613 C C . THR A 1 81 ? -5.015 1.535 18.348 1.00 97.94 81 THR A C 1
ATOM 615 O O . THR A 1 81 ? -4.954 1.233 19.540 1.00 97.94 81 THR A O 1
ATOM 618 N N . ILE A 1 82 ? -4.165 1.073 17.435 1.00 97.81 82 ILE A N 1
ATOM 619 C CA . ILE A 1 82 ? -3.148 0.059 17.739 1.00 97.81 82 ILE A CA 1
ATOM 620 C C . ILE A 1 82 ? -1.736 0.431 17.295 1.00 97.81 82 ILE A C 1
ATOM 622 O O . ILE A 1 82 ? -0.894 -0.450 17.322 1.00 97.81 82 ILE A O 1
ATOM 626 N N . ASP A 1 83 ? -1.463 1.656 16.841 1.00 96.44 83 ASP A N 1
ATOM 627 C CA . ASP A 1 83 ? -0.074 2.068 16.566 1.00 96.44 83 ASP A CA 1
ATOM 628 C C . ASP A 1 83 ? 0.694 2.339 17.879 1.00 96.44 83 ASP A C 1
ATOM 630 O O . ASP A 1 83 ? 0.128 2.209 18.967 1.00 96.44 83 ASP A O 1
ATOM 634 N N . ASP A 1 84 ? 1.969 2.717 17.799 1.00 93.75 84 ASP A N 1
ATOM 635 C CA . ASP A 1 84 ? 2.711 3.160 18.976 1.00 93.75 84 ASP A CA 1
ATOM 636 C C . ASP A 1 84 ? 2.273 4.547 19.471 1.00 93.75 84 ASP A C 1
ATOM 638 O O . ASP A 1 84 ? 1.711 5.380 18.756 1.00 93.75 84 ASP A O 1
ATOM 642 N N . ASP A 1 85 ? 2.556 4.795 20.742 1.00 83.44 85 ASP A N 1
ATOM 643 C CA . ASP A 1 85 ? 2.138 5.981 21.481 1.00 83.44 85 ASP A CA 1
ATOM 644 C C . ASP A 1 85 ? 3.085 7.184 21.248 1.00 83.44 85 ASP A C 1
ATOM 646 O O . ASP A 1 85 ? 3.043 8.158 22.001 1.00 83.44 85 ASP A O 1
ATOM 650 N N . GLY A 1 86 ? 3.974 7.112 20.249 1.00 80.94 86 GLY A N 1
ATOM 651 C CA . GLY A 1 86 ? 5.057 8.070 19.997 1.00 80.94 86 GLY A CA 1
ATOM 652 C C . GLY A 1 86 ? 6.299 7.851 20.869 1.00 80.94 86 GLY A C 1
ATOM 653 O O . GLY A 1 86 ? 7.191 8.698 20.892 1.00 80.94 86 GLY A O 1
ATOM 654 N N . ASN A 1 87 ? 6.346 6.738 21.605 1.00 84.25 87 ASN A N 1
ATOM 655 C CA . ASN A 1 87 ? 7.413 6.406 22.557 1.00 84.25 87 ASN A CA 1
ATOM 656 C C . ASN A 1 87 ? 8.355 5.307 22.050 1.00 84.25 87 ASN A C 1
ATOM 658 O O . ASN A 1 87 ? 9.339 5.004 22.726 1.00 84.25 87 ASN A O 1
ATOM 662 N N . ALA A 1 88 ? 8.054 4.681 20.908 1.00 89.75 88 ALA A N 1
ATOM 663 C CA . ALA A 1 88 ? 8.915 3.649 20.352 1.00 89.75 88 ALA A CA 1
ATOM 664 C C . ALA A 1 88 ? 10.283 4.243 19.980 1.00 89.75 88 ALA A C 1
ATOM 666 O O . ALA A 1 88 ? 10.375 5.249 19.275 1.00 89.75 88 ALA A O 1
ATOM 667 N N . THR A 1 89 ? 11.357 3.621 20.461 1.00 91.00 89 THR A N 1
ATOM 668 C CA . THR A 1 89 ? 12.736 4.062 20.190 1.00 91.00 89 THR A CA 1
ATOM 669 C C . THR A 1 89 ? 13.310 3.444 18.920 1.00 91.00 89 THR A C 1
ATOM 671 O O . THR A 1 89 ? 14.328 3.904 18.408 1.00 91.00 89 THR A O 1
ATOM 674 N N . ASP A 1 90 ? 12.660 2.399 18.415 1.00 93.38 90 ASP A N 1
ATOM 675 C CA . ASP A 1 90 ? 13.051 1.623 17.247 1.00 93.38 90 ASP A CA 1
ATOM 676 C C . ASP A 1 90 ? 11.835 0.880 16.665 1.00 93.38 90 ASP A C 1
ATOM 678 O O . ASP A 1 90 ? 10.719 0.932 17.187 1.00 93.38 90 ASP A O 1
ATOM 682 N N . ALA A 1 91 ? 12.042 0.183 15.549 1.00 92.75 91 ALA A N 1
ATOM 683 C CA . ALA A 1 91 ? 10.968 -0.539 14.882 1.00 92.75 91 ALA A CA 1
ATOM 684 C C . ALA A 1 91 ? 10.447 -1.736 15.701 1.00 92.75 91 ALA A C 1
ATOM 686 O O . ALA A 1 91 ? 9.261 -2.039 15.618 1.00 92.75 91 ALA A O 1
ATOM 687 N N . GLU A 1 92 ? 11.279 -2.409 16.503 1.00 94.94 92 GLU A N 1
ATOM 688 C CA . GLU A 1 92 ? 10.833 -3.584 17.268 1.00 94.94 92 GLU A CA 1
ATOM 689 C C . GLU A 1 92 ? 9.956 -3.211 18.462 1.00 94.94 92 GLU A C 1
ATOM 691 O O . GLU A 1 92 ? 8.952 -3.884 18.708 1.00 94.94 92 GLU A O 1
ATOM 696 N N . SER A 1 93 ? 10.304 -2.136 19.171 1.00 96.69 93 SER A N 1
ATOM 697 C CA . SER A 1 93 ? 9.499 -1.574 20.260 1.00 96.69 93 SER A CA 1
ATOM 698 C C . SER A 1 93 ? 8.155 -1.046 19.754 1.00 96.69 93 SER A C 1
ATOM 700 O O . SER A 1 93 ? 7.140 -1.209 20.435 1.00 96.69 93 SER A O 1
ATOM 702 N N . ARG A 1 94 ? 8.103 -0.514 18.524 1.00 97.19 94 ARG A N 1
ATOM 703 C CA . ARG A 1 94 ? 6.838 -0.201 17.843 1.00 97.19 94 ARG A CA 1
ATOM 704 C C . ARG A 1 94 ? 5.997 -1.459 17.600 1.00 97.19 94 ARG A C 1
ATOM 706 O O . ARG A 1 94 ? 4.831 -1.475 17.986 1.00 97.19 94 ARG A O 1
ATOM 713 N N . GLU A 1 95 ? 6.570 -2.532 17.044 1.00 98.19 95 GLU A N 1
ATOM 714 C CA . GLU A 1 95 ? 5.833 -3.797 16.851 1.00 98.19 95 GLU A CA 1
ATOM 715 C C . GLU A 1 95 ? 5.314 -4.388 18.170 1.00 98.19 95 GLU A C 1
ATOM 717 O O . GLU A 1 95 ? 4.231 -4.977 18.211 1.00 98.19 95 GLU A O 1
ATOM 722 N N . GLU A 1 96 ? 6.091 -4.265 19.249 1.00 97.88 96 GLU A N 1
ATOM 723 C CA . GLU A 1 96 ? 5.698 -4.711 20.586 1.00 97.88 96 GLU A CA 1
ATOM 724 C C . GLU A 1 96 ? 4.508 -3.916 21.130 1.00 97.88 96 GLU A C 1
ATOM 726 O O . GLU A 1 96 ? 3.530 -4.526 21.573 1.00 97.88 96 GLU A O 1
ATOM 731 N N . ALA A 1 97 ? 4.544 -2.583 21.033 1.00 98.25 97 ALA A N 1
ATOM 732 C CA . ALA A 1 97 ? 3.424 -1.724 21.413 1.00 98.25 97 ALA A CA 1
ATOM 733 C C . ALA A 1 97 ? 2.158 -2.073 20.616 1.00 98.25 97 ALA A C 1
ATOM 735 O O . ALA A 1 97 ? 1.100 -2.317 21.205 1.00 98.25 97 ALA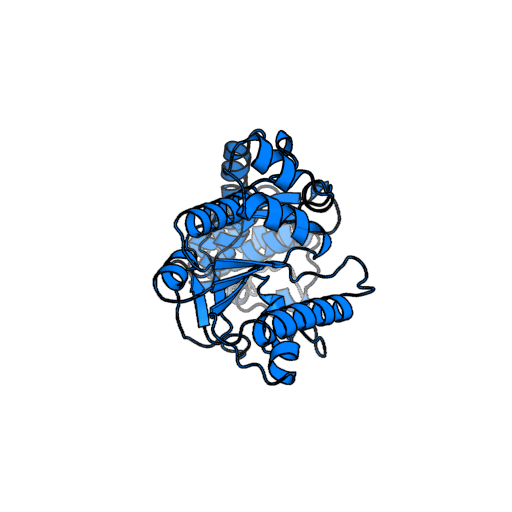 A O 1
ATOM 736 N N . MET A 1 98 ? 2.285 -2.209 19.291 1.00 98.56 98 MET A N 1
ATOM 737 C CA . MET A 1 98 ? 1.166 -2.587 18.428 1.00 98.56 98 MET A CA 1
ATOM 738 C C . MET A 1 98 ? 0.549 -3.931 18.832 1.00 98.56 98 MET A C 1
ATOM 740 O O . MET A 1 98 ? -0.674 -4.066 18.949 1.00 98.56 98 MET A O 1
ATOM 744 N N . ALA A 1 99 ? 1.391 -4.933 19.104 1.00 98.50 99 ALA A N 1
ATOM 745 C CA . ALA A 1 99 ? 0.929 -6.244 19.544 1.00 98.50 99 ALA A CA 1
ATOM 746 C C . ALA A 1 99 ? 0.231 -6.170 20.905 1.00 98.50 99 ALA A C 1
ATOM 748 O O . ALA A 1 99 ? -0.818 -6.792 21.084 1.00 98.50 99 ALA A O 1
ATOM 749 N N . GLY A 1 100 ? 0.771 -5.382 21.839 1.00 98.25 100 GLY A N 1
ATOM 750 C CA . GLY A 1 100 ? 0.175 -5.125 23.147 1.00 98.25 100 GLY A CA 1
ATOM 751 C C . GLY A 1 100 ? -1.252 -4.584 23.041 1.00 98.25 100 GLY A C 1
ATOM 752 O O . GLY A 1 100 ? -2.159 -5.116 23.689 1.00 98.25 100 GLY A O 1
ATOM 753 N N . HIS A 1 101 ? -1.479 -3.605 22.161 1.00 98.38 101 HIS A N 1
ATOM 754 C CA . HIS A 1 101 ? -2.807 -3.031 21.915 1.00 98.38 101 HIS A CA 1
ATOM 755 C C . HIS A 1 101 ? -3.781 -4.046 21.297 1.00 98.38 101 HIS A C 1
ATOM 757 O O . HIS A 1 101 ? -4.923 -4.161 21.751 1.00 98.38 101 HIS A O 1
ATOM 763 N N . VAL A 1 102 ? -3.337 -4.852 20.324 1.00 98.62 102 VAL A N 1
ATOM 764 C CA . VAL A 1 102 ? -4.157 -5.932 19.731 1.00 98.62 102 VAL A CA 1
ATOM 765 C C . VAL A 1 102 ? -4.521 -6.999 20.770 1.00 98.62 102 VAL A C 1
ATOM 767 O O . VAL A 1 102 ? -5.682 -7.413 20.861 1.00 98.62 102 VAL A O 1
ATOM 770 N N . ILE A 1 103 ? -3.553 -7.422 21.588 1.00 98.69 103 ILE A N 1
ATOM 771 C CA . ILE A 1 103 ? -3.749 -8.390 22.674 1.00 98.69 103 ILE A CA 1
ATOM 772 C C . ILE A 1 103 ? -4.764 -7.854 23.689 1.00 98.69 103 ILE A C 1
ATOM 774 O O . ILE A 1 103 ? -5.695 -8.570 24.073 1.00 98.69 103 ILE A O 1
ATOM 778 N N . ALA A 1 104 ? -4.616 -6.594 24.105 1.00 98.31 104 ALA A N 1
ATOM 779 C CA . ALA A 1 104 ? -5.533 -5.941 25.031 1.00 98.31 104 ALA A CA 1
ATOM 780 C C . ALA A 1 104 ? -6.955 -5.864 24.453 1.00 98.31 104 ALA A C 1
ATOM 782 O O . ALA A 1 104 ? -7.908 -6.252 25.131 1.00 98.31 104 ALA A O 1
ATOM 783 N N . ALA A 1 105 ? -7.101 -5.465 23.185 1.00 98.00 105 ALA A N 1
ATOM 784 C CA . ALA A 1 105 ? -8.393 -5.396 22.506 1.00 98.00 105 ALA A CA 1
ATOM 785 C C . ALA A 1 105 ? -9.091 -6.766 22.435 1.00 98.00 105 ALA A C 1
ATOM 787 O O . ALA A 1 105 ? -10.273 -6.882 22.772 1.00 98.00 105 ALA A O 1
ATOM 788 N N . ARG A 1 106 ? -8.358 -7.829 22.069 1.00 98.00 106 ARG A N 1
ATOM 789 C CA . ARG A 1 106 ? -8.892 -9.201 22.023 1.00 98.00 106 ARG A CA 1
ATOM 790 C C . ARG A 1 106 ? -9.361 -9.682 23.394 1.00 98.00 106 ARG A C 1
ATOM 792 O O . ARG A 1 106 ? -10.415 -10.314 23.472 1.00 98.00 106 ARG A O 1
ATOM 799 N N . ARG A 1 107 ? -8.581 -9.413 24.449 1.00 97.94 107 ARG A N 1
ATOM 800 C CA . ARG A 1 107 ? -8.883 -9.827 25.832 1.00 97.94 107 ARG A CA 1
ATOM 801 C C . ARG A 1 107 ? -10.044 -9.044 26.439 1.00 97.94 107 ARG A C 1
ATOM 803 O O . ARG A 1 107 ? -10.810 -9.618 27.202 1.00 97.94 107 ARG A O 1
ATOM 810 N N . ALA A 1 108 ? -10.185 -7.764 26.100 1.00 97.81 108 ALA A N 1
ATOM 811 C CA . ALA A 1 108 ? -11.253 -6.913 26.617 1.00 97.81 108 ALA A CA 1
ATOM 812 C C . ALA A 1 108 ? -12.634 -7.276 26.050 1.00 97.81 108 ALA A C 1
ATOM 814 O O . ALA A 1 108 ? -13.638 -7.105 26.737 1.00 97.81 108 ALA A O 1
ATOM 815 N N . ARG A 1 109 ? -12.690 -7.761 24.802 1.00 96.88 109 ARG A N 1
ATOM 816 C CA . ARG A 1 109 ? -13.938 -8.080 24.090 1.00 96.88 109 ARG A CA 1
ATOM 817 C C . ARG A 1 109 ? -13.879 -9.479 23.464 1.00 96.88 109 ARG A C 1
ATOM 819 O O . ARG A 1 109 ? -13.861 -9.577 22.237 1.00 96.88 109 ARG A O 1
ATOM 826 N N . PRO A 1 110 ? -13.781 -10.573 24.249 1.00 96.31 110 PRO A N 1
ATOM 827 C CA . PRO A 1 110 ? -13.632 -11.945 23.741 1.00 96.31 110 PRO A CA 1
ATOM 828 C C . PRO A 1 110 ? -14.829 -12.438 22.904 1.00 96.31 110 PRO A C 1
ATOM 830 O O . PRO A 1 110 ? -14.696 -13.389 22.141 1.00 96.31 110 PRO A O 1
ATOM 833 N N . GLU A 1 111 ? -15.978 -11.775 23.001 1.00 95.44 111 GLU A N 1
ATOM 834 C CA . GLU A 1 111 ? -17.201 -12.084 22.260 1.00 95.44 111 GLU A CA 1
ATOM 835 C C . GLU A 1 111 ? -17.298 -11.404 20.885 1.00 95.44 111 GLU A C 1
ATOM 837 O O . GLU A 1 111 ? -18.136 -11.791 20.076 1.00 95.44 111 GLU A O 1
ATOM 842 N N . ALA A 1 112 ? -16.474 -10.384 20.617 1.00 97.31 112 ALA A N 1
ATOM 843 C CA . ALA A 1 112 ? -16.503 -9.640 19.360 1.00 97.31 112 ALA A CA 1
ATOM 844 C C . ALA A 1 112 ? -15.547 -10.232 18.311 1.00 97.31 112 ALA A C 1
ATOM 846 O O . ALA A 1 112 ? -14.476 -10.755 18.639 1.00 97.31 112 ALA A O 1
ATOM 847 N N . ALA A 1 113 ? -15.873 -10.078 17.031 1.00 97.06 113 ALA A N 1
ATOM 848 C CA . ALA A 1 113 ? -14.899 -10.220 15.960 1.00 97.06 113 ALA A CA 1
ATOM 849 C C . ALA A 1 113 ? -13.889 -9.064 16.038 1.00 97.06 113 ALA A C 1
ATOM 851 O O . ALA A 1 113 ? -14.264 -7.896 15.929 1.00 97.06 113 ALA A O 1
ATOM 852 N N . LEU A 1 114 ? -12.605 -9.386 16.210 1.00 98.00 114 LEU A N 1
ATOM 853 C CA . LEU A 1 114 ? -11.518 -8.409 16.142 1.00 98.00 114 LEU A CA 1
ATOM 854 C C . LEU A 1 114 ? -10.953 -8.388 14.721 1.00 98.00 114 LEU A C 1
ATOM 856 O O . LEU A 1 114 ? -10.365 -9.369 14.270 1.00 98.00 114 LEU A O 1
ATOM 860 N N . ILE A 1 115 ? -11.129 -7.268 14.025 1.00 97.56 115 ILE A N 1
ATOM 861 C CA . ILE A 1 115 ? -10.561 -7.031 12.698 1.00 97.56 115 ILE A CA 1
ATOM 862 C C . ILE A 1 115 ? -9.382 -6.079 12.861 1.00 97.56 115 ILE A C 1
ATOM 864 O O . ILE A 1 115 ? -9.578 -4.922 13.219 1.00 97.56 115 ILE A O 1
ATOM 868 N N . VAL A 1 116 ? -8.173 -6.557 12.575 1.00 98.25 116 VAL A N 1
ATOM 869 C CA . VAL A 1 116 ? -6.943 -5.755 12.608 1.00 98.25 116 VAL A CA 1
ATOM 870 C C . VAL A 1 116 ? -6.631 -5.261 11.199 1.00 98.25 116 VAL A C 1
ATOM 872 O O . VAL A 1 116 ? -6.429 -6.067 10.293 1.00 98.25 116 VAL A O 1
ATOM 875 N N . TYR A 1 117 ? -6.606 -3.943 11.006 1.00 96.31 117 TYR A N 1
ATOM 876 C CA . TYR A 1 117 ? -6.251 -3.302 9.742 1.00 96.31 117 TYR A CA 1
ATOM 877 C C . TYR A 1 117 ? -4.923 -2.554 9.891 1.00 96.31 117 TYR A C 1
ATOM 879 O O . TYR A 1 117 ? -4.873 -1.446 10.428 1.00 96.31 117 TYR A O 1
ATOM 887 N N . ALA A 1 118 ? -3.855 -3.202 9.424 1.00 97.06 118 ALA A N 1
ATOM 888 C CA . ALA A 1 118 ? -2.474 -2.736 9.501 1.00 97.06 118 ALA A CA 1
ATOM 889 C C . ALA A 1 118 ? -1.688 -3.169 8.253 1.00 97.06 118 ALA A C 1
ATOM 891 O O . ALA A 1 118 ? -2.146 -4.021 7.482 1.00 97.06 118 ALA A O 1
ATOM 892 N N . GLY A 1 119 ? -0.502 -2.591 8.059 1.00 95.38 119 GLY A N 1
ATOM 893 C CA . GLY A 1 119 ? 0.396 -2.949 6.960 1.00 95.38 119 GLY A CA 1
ATOM 894 C C . GLY A 1 119 ? 0.742 -4.446 6.908 1.00 95.38 119 GLY A C 1
ATOM 895 O O . GLY A 1 119 ? 0.839 -5.114 7.935 1.00 95.38 119 GLY A O 1
ATOM 896 N N . ASN A 1 120 ? 0.971 -4.972 5.697 1.00 95.19 120 ASN A N 1
ATOM 897 C CA . ASN A 1 120 ? 1.277 -6.394 5.473 1.00 95.19 120 ASN A CA 1
ATOM 898 C C . ASN A 1 120 ? 2.457 -6.887 6.336 1.00 95.19 120 ASN A C 1
ATOM 900 O O . ASN A 1 120 ? 2.369 -7.953 6.929 1.00 95.19 120 ASN A O 1
ATOM 904 N N . LEU A 1 121 ? 3.530 -6.097 6.465 1.00 95.81 121 LEU A N 1
ATOM 905 C CA . LEU A 1 121 ? 4.686 -6.471 7.292 1.00 95.81 121 LEU A CA 1
ATOM 906 C C . LEU A 1 121 ? 4.289 -6.731 8.756 1.00 95.81 121 LEU A C 1
ATOM 908 O O . LEU A 1 121 ? 4.605 -7.790 9.288 1.00 95.81 121 LEU A O 1
ATOM 912 N N . HIS A 1 122 ? 3.506 -5.832 9.360 1.00 97.81 122 HIS A N 1
ATOM 913 C CA . HIS A 1 122 ? 3.007 -5.963 10.736 1.00 97.81 122 HIS A CA 1
ATOM 914 C C . HIS A 1 122 ? 2.159 -7.222 10.937 1.00 97.81 122 HIS A C 1
ATOM 916 O O . HIS A 1 122 ? 2.168 -7.838 12.004 1.00 97.81 122 HIS A O 1
ATOM 922 N N . THR A 1 123 ? 1.407 -7.619 9.910 1.00 97.56 123 THR A N 1
ATOM 923 C CA . THR A 1 123 ? 0.514 -8.781 9.966 1.00 97.56 123 THR A CA 1
ATOM 924 C C . THR A 1 123 ? 1.192 -10.090 9.555 1.00 97.56 123 THR A C 1
ATOM 926 O O . THR A 1 123 ? 0.548 -11.141 9.584 1.00 97.56 123 THR A O 1
ATOM 929 N N . SER A 1 124 ? 2.489 -10.072 9.240 1.00 97.06 124 SER A N 1
ATOM 930 C CA . SER A 1 124 ? 3.248 -11.281 8.929 1.00 97.06 124 SER A CA 1
ATOM 931 C C . SER A 1 124 ? 3.378 -12.211 10.133 1.00 97.06 124 SER A C 1
ATOM 933 O O . SER A 1 124 ? 3.747 -11.801 11.235 1.00 97.06 124 SER A O 1
ATOM 935 N N . ARG A 1 125 ? 3.123 -13.501 9.910 1.00 96.94 125 ARG A N 1
ATOM 936 C CA . ARG A 1 125 ? 3.269 -14.559 10.922 1.00 96.94 125 ARG A CA 1
ATOM 937 C C . ARG A 1 125 ? 4.696 -15.083 11.062 1.00 96.94 125 ARG A C 1
ATOM 939 O O . ARG A 1 125 ? 4.967 -15.861 11.973 1.00 96.94 125 ARG A O 1
ATOM 946 N N . HIS A 1 126 ? 5.585 -14.667 10.168 1.00 95.00 126 HIS A N 1
ATOM 947 C CA . HIS A 1 126 ? 6.984 -15.066 10.133 1.00 95.00 126 HIS A CA 1
ATOM 948 C C . HIS A 1 126 ? 7.884 -13.850 9.899 1.00 95.00 126 HIS A C 1
ATOM 950 O O . HIS A 1 126 ? 7.437 -12.807 9.413 1.00 95.00 126 HIS A O 1
ATOM 956 N N . GLU A 1 127 ? 9.158 -13.987 10.264 1.00 93.56 127 GLU A N 1
ATOM 957 C CA . GLU A 1 127 ? 10.180 -12.998 9.932 1.00 93.56 127 GLU A CA 1
ATOM 958 C C . GLU A 1 127 ? 10.329 -12.854 8.411 1.00 93.56 127 GLU A C 1
ATOM 960 O O . GLU A 1 127 ? 10.016 -13.765 7.643 1.00 93.56 127 GLU A O 1
ATOM 965 N N . MET A 1 128 ? 10.817 -11.698 7.967 1.00 88.69 128 MET A N 1
ATOM 966 C CA . MET A 1 128 ? 11.060 -11.465 6.546 1.00 88.69 128 MET A CA 1
ATOM 967 C C . MET A 1 128 ? 12.483 -11.885 6.195 1.00 88.69 128 MET A C 1
ATOM 969 O O . MET A 1 128 ? 13.413 -11.564 6.928 1.00 88.69 128 MET A O 1
ATOM 973 N N . SER A 1 129 ? 12.693 -12.513 5.035 1.00 89.38 129 SER A N 1
ATOM 974 C CA . SER A 1 129 ? 14.036 -12.961 4.627 1.00 89.38 129 SER A CA 1
ATOM 975 C C . SER A 1 129 ? 15.061 -11.822 4.526 1.00 89.38 129 SER A C 1
ATOM 977 O O . SER A 1 129 ? 16.251 -12.057 4.707 1.00 89.38 129 SER A O 1
ATOM 979 N N . PHE A 1 130 ? 14.615 -10.590 4.250 1.00 88.50 130 PHE A N 1
ATOM 980 C CA . PHE A 1 130 ? 15.483 -9.406 4.202 1.00 88.50 130 PHE A CA 1
ATOM 981 C C . PHE A 1 130 ? 15.800 -8.824 5.588 1.00 88.50 130 PHE A C 1
ATOM 983 O O . PHE A 1 130 ? 16.643 -7.937 5.694 1.00 88.50 130 PHE A O 1
ATOM 990 N N . GLN A 1 131 ? 15.124 -9.290 6.640 1.00 89.25 131 GLN A N 1
ATOM 991 C CA . GLN A 1 131 ? 15.315 -8.817 8.006 1.00 89.25 131 GLN A CA 1
ATOM 992 C C . GLN A 1 131 ? 15.218 -9.978 9.015 1.00 89.25 131 GLN A C 1
ATOM 994 O O . GLN A 1 131 ? 14.270 -10.034 9.804 1.00 89.25 131 GLN A O 1
ATOM 999 N N . PRO A 1 132 ? 16.182 -10.922 8.991 1.00 91.81 132 PRO A N 1
ATOM 1000 C CA . PRO A 1 132 ? 16.194 -12.057 9.910 1.00 91.81 132 PRO A CA 1
ATOM 1001 C C . PRO A 1 132 ? 16.244 -11.604 11.373 1.00 91.81 132 PRO A C 1
ATOM 1003 O O . PRO A 1 132 ? 16.933 -10.641 11.710 1.00 91.81 132 PRO A O 1
ATOM 1006 N N . GLY A 1 133 ? 15.529 -12.308 12.246 1.00 93.94 133 GLY A N 1
ATOM 1007 C CA . GLY A 1 133 ? 15.426 -12.031 13.676 1.00 93.94 133 GLY A CA 1
ATOM 1008 C C . GLY A 1 133 ? 14.398 -10.963 14.054 1.00 93.94 133 GLY A C 1
ATOM 1009 O O . GLY A 1 133 ? 14.045 -10.880 15.228 1.00 93.94 133 GLY A O 1
ATOM 1010 N N . PHE A 1 134 ? 13.885 -10.178 13.099 1.00 96.62 134 PHE A N 1
ATOM 1011 C CA . PHE A 1 134 ? 12.914 -9.126 13.397 1.00 96.62 134 PHE A CA 1
ATOM 1012 C C . PHE A 1 134 ? 11.526 -9.693 13.686 1.00 96.62 134 PHE A C 1
ATOM 1014 O O . PHE A 1 134 ? 11.006 -10.561 12.980 1.00 96.62 134 PHE A O 1
ATOM 1021 N N . ARG A 1 135 ? 10.905 -9.160 14.733 1.00 96.81 135 ARG A N 1
ATOM 1022 C CA . ARG A 1 135 ? 9.688 -9.708 15.327 1.00 96.81 135 ARG A CA 1
ATOM 1023 C C . ARG A 1 135 ? 8.480 -8.796 15.093 1.00 96.81 135 ARG A C 1
ATOM 1025 O O . ARG A 1 135 ? 8.253 -7.849 15.845 1.00 96.81 135 ARG A O 1
ATOM 1032 N N . TRP A 1 136 ? 7.679 -9.139 14.083 1.00 97.69 136 TRP A N 1
ATOM 1033 C CA . TRP A 1 136 ? 6.463 -8.414 13.687 1.00 97.69 136 TRP A CA 1
ATOM 1034 C C . TRP A 1 136 ? 5.315 -8.541 14.698 1.00 97.69 136 TRP A C 1
ATOM 1036 O O . TRP A 1 136 ? 5.230 -9.524 15.444 1.00 97.69 136 TRP A O 1
ATOM 1046 N N . MET A 1 137 ? 4.382 -7.585 14.673 1.00 98.38 137 MET A N 1
ATOM 1047 C CA . MET A 1 137 ? 3.200 -7.546 15.541 1.00 98.38 137 MET A CA 1
ATOM 1048 C C . MET A 1 137 ? 2.451 -8.891 15.578 1.00 98.38 137 MET A C 1
ATOM 1050 O O . MET A 1 137 ? 2.192 -9.417 16.660 1.00 98.38 137 MET A O 1
ATOM 1054 N N . ALA A 1 138 ? 2.119 -9.491 14.430 1.00 98.31 138 ALA A N 1
ATOM 1055 C CA . ALA A 1 138 ? 1.351 -10.741 14.400 1.00 98.31 138 ALA A CA 1
ATOM 1056 C C . ALA A 1 138 ? 2.095 -11.937 15.022 1.00 98.31 138 ALA A C 1
ATOM 1058 O O . ALA A 1 138 ? 1.460 -12.768 15.673 1.00 98.31 138 ALA A O 1
ATOM 1059 N N . MET A 1 139 ? 3.426 -12.001 14.913 1.00 98.19 139 MET A N 1
ATOM 1060 C CA . MET A 1 139 ? 4.229 -13.017 15.611 1.00 98.19 139 MET A CA 1
ATOM 1061 C C . MET A 1 139 ? 4.101 -12.874 17.132 1.00 98.19 139 MET A C 1
ATOM 1063 O O . MET A 1 139 ? 3.939 -13.856 17.850 1.00 98.19 139 MET A O 1
ATOM 1067 N N . ARG A 1 140 ? 4.123 -11.636 17.634 1.00 98.50 140 ARG A N 1
ATOM 1068 C CA . ARG A 1 140 ? 3.980 -11.343 19.069 1.00 98.50 140 ARG A CA 1
ATOM 1069 C C . ARG A 1 140 ? 2.577 -11.661 19.588 1.00 98.50 140 ARG A C 1
ATOM 1071 O O . ARG A 1 140 ? 2.436 -12.164 20.699 1.00 98.50 140 ARG A O 1
ATOM 1078 N N . VAL A 1 141 ? 1.547 -11.418 18.777 1.00 98.62 141 VAL A N 1
ATOM 1079 C CA . VAL A 1 141 ? 0.161 -11.799 19.093 1.00 98.62 141 VAL A CA 1
ATOM 1080 C C . VAL A 1 141 ? 0.016 -13.326 19.188 1.00 98.62 141 VAL A C 1
ATOM 1082 O O . VAL A 1 141 ? -0.608 -13.816 20.132 1.00 98.62 141 VAL A O 1
ATOM 1085 N N . LEU A 1 142 ? 0.632 -14.080 18.269 1.00 98.19 142 LEU A N 1
ATOM 1086 C CA . LEU A 1 142 ? 0.650 -15.548 18.306 1.00 98.19 142 LEU A CA 1
ATOM 1087 C C . LEU A 1 142 ? 1.367 -16.088 19.551 1.00 98.19 142 LEU A C 1
ATOM 1089 O O . LEU A 1 142 ? 0.831 -16.968 20.224 1.00 98.19 142 LEU A O 1
ATOM 1093 N N . ASP A 1 143 ? 2.523 -15.524 19.907 1.00 98.00 143 ASP A N 1
ATOM 1094 C CA . ASP A 1 143 ? 3.275 -15.918 21.108 1.00 98.00 143 ASP A CA 1
ATOM 1095 C C . ASP A 1 143 ? 2.497 -15.664 22.407 1.00 98.00 143 ASP A C 1
ATOM 1097 O O . ASP A 1 143 ? 2.656 -16.388 23.389 1.00 98.00 143 ASP A O 1
ATOM 1101 N N . ALA A 1 144 ? 1.599 -14.674 22.409 1.00 98.19 144 ALA A N 1
ATOM 1102 C CA . ALA A 1 144 ? 0.678 -14.418 23.514 1.00 98.19 144 ALA A CA 1
ATOM 1103 C C . ALA A 1 144 ? -0.507 -15.407 23.578 1.00 98.19 144 ALA A C 1
ATOM 1105 O O . ALA A 1 144 ? -1.410 -15.228 24.404 1.00 98.19 144 ALA A O 1
ATOM 1106 N N . GLY A 1 145 ? -0.524 -16.431 22.716 1.00 97.69 145 GLY A N 1
ATOM 1107 C CA . GLY A 1 145 ? -1.550 -17.471 22.659 1.00 97.69 145 GLY A CA 1
ATOM 1108 C C . GLY A 1 145 ? -2.852 -17.025 21.995 1.00 97.69 145 GLY A C 1
ATOM 1109 O O . GLY A 1 145 ? -3.886 -17.659 22.202 1.00 97.69 145 GLY A O 1
ATOM 1110 N N . ILE A 1 146 ? -2.835 -15.929 21.230 1.00 97.38 146 ILE A N 1
ATOM 1111 C CA . ILE A 1 146 ? -4.022 -15.426 20.538 1.00 97.38 146 ILE A CA 1
ATOM 1112 C C . ILE A 1 146 ? -4.037 -15.977 19.109 1.00 97.38 146 ILE A C 1
ATOM 1114 O O . ILE A 1 146 ? -3.196 -15.582 18.299 1.00 97.38 146 ILE A O 1
ATOM 1118 N N . PRO A 1 147 ? -4.990 -16.863 18.765 1.00 95.50 147 PRO A N 1
ATOM 1119 C CA . PRO A 1 147 ? -5.111 -17.347 17.400 1.00 95.50 147 PRO A CA 1
ATOM 1120 C C . PRO A 1 147 ? -5.558 -16.207 16.481 1.00 95.50 147 PRO A C 1
ATOM 1122 O O . PRO A 1 147 ? -6.432 -15.410 16.832 1.00 95.50 147 PRO A O 1
ATOM 1125 N N . LEU A 1 148 ? -4.978 -16.156 15.285 1.00 96.50 148 LEU A N 1
ATOM 1126 C CA . LEU A 1 148 ? -5.332 -15.193 14.249 1.00 96.50 148 LEU A CA 1
ATOM 1127 C C . LEU A 1 148 ? -5.348 -15.857 12.874 1.00 96.50 148 LEU A C 1
ATOM 1129 O O . LEU A 1 148 ? -4.681 -16.864 12.647 1.00 96.50 148 LEU A O 1
ATOM 1133 N N . VAL A 1 149 ? -6.101 -15.249 11.964 1.00 97.19 149 VAL A N 1
ATOM 1134 C CA . VAL A 1 149 ? -6.003 -15.479 10.522 1.00 97.19 149 VAL A CA 1
ATOM 1135 C C . VAL A 1 149 ? -5.332 -14.246 9.939 1.00 97.19 149 VAL A C 1
ATOM 1137 O O . VAL A 1 149 ? -5.864 -13.144 10.088 1.00 97.19 149 VAL A O 1
ATOM 1140 N N . SER A 1 150 ? -4.190 -14.420 9.276 1.00 97.69 150 SER A N 1
ATOM 1141 C CA . SER A 1 150 ? -3.507 -13.317 8.600 1.00 97.69 150 SER A CA 1
ATOM 1142 C C . SER A 1 150 ? -3.762 -13.351 7.098 1.00 97.69 150 SER A C 1
ATOM 1144 O O . SER A 1 150 ? -3.550 -14.370 6.440 1.00 97.69 150 SER A O 1
ATOM 1146 N N . LEU A 1 151 ? -4.219 -12.228 6.546 1.00 96.06 151 LEU A N 1
ATOM 1147 C CA . LEU A 1 151 ? -4.517 -12.078 5.126 1.00 96.06 151 LEU A CA 1
ATOM 1148 C C . LEU A 1 151 ? -3.618 -11.001 4.530 1.00 96.06 151 LEU A C 1
ATOM 1150 O O . LEU A 1 151 ? -3.687 -9.839 4.920 1.00 96.06 151 LEU A O 1
ATOM 1154 N N . ASN A 1 152 ? -2.824 -11.375 3.532 1.00 94.12 152 ASN A N 1
ATOM 1155 C CA . ASN A 1 152 ? -2.013 -10.434 2.775 1.00 94.12 152 ASN A CA 1
ATOM 1156 C C . ASN A 1 152 ? -2.918 -9.524 1.928 1.00 94.12 152 ASN A C 1
ATOM 1158 O O . ASN A 1 152 ? -3.653 -10.015 1.066 1.00 94.12 152 ASN A O 1
ATOM 1162 N N . ALA A 1 153 ? -2.877 -8.211 2.145 1.00 92.75 153 ALA A N 1
ATOM 1163 C CA . ALA A 1 153 ? -3.597 -7.269 1.298 1.00 92.75 153 ALA A CA 1
ATOM 1164 C C . ALA A 1 153 ? -2.988 -7.271 -0.110 1.00 92.75 153 ALA A C 1
ATOM 1166 O O . ALA A 1 153 ? -1.778 -7.085 -0.270 1.00 92.75 153 ALA A O 1
ATOM 1167 N N . ARG A 1 154 ? -3.830 -7.484 -1.127 1.00 91.88 154 ARG A N 1
ATOM 1168 C CA . ARG A 1 154 ? -3.449 -7.510 -2.544 1.00 91.88 154 ARG A CA 1
ATOM 1169 C C . ARG A 1 154 ? -4.337 -6.589 -3.361 1.00 91.88 154 ARG A C 1
ATOM 1171 O O . ARG A 1 154 ? -5.534 -6.475 -3.120 1.00 91.88 154 ARG A O 1
ATOM 1178 N N . TRP A 1 155 ? -3.745 -5.979 -4.373 1.00 92.25 155 TRP A N 1
ATOM 1179 C CA . TRP A 1 155 ? -4.415 -5.077 -5.301 1.00 92.25 155 TRP A CA 1
ATOM 1180 C C . TRP A 1 155 ? -4.002 -5.392 -6.737 1.00 92.25 155 TRP A C 1
ATOM 1182 O O . TRP A 1 155 ? -2.977 -6.046 -6.986 1.00 92.25 155 TRP A O 1
ATOM 1192 N N . ALA A 1 156 ? -4.826 -4.927 -7.671 1.00 90.44 156 ALA A N 1
ATOM 1193 C CA . ALA A 1 156 ? -4.467 -4.769 -9.071 1.00 90.44 156 ALA A CA 1
ATOM 1194 C C . ALA A 1 156 ? -3.630 -3.497 -9.219 1.00 90.44 156 ALA A C 1
ATOM 1196 O O . ALA A 1 156 ? -3.532 -2.706 -8.282 1.00 90.44 156 ALA A O 1
ATOM 1197 N N . ASP A 1 157 ? -3.024 -3.300 -10.388 1.00 91.19 157 ASP A N 1
ATOM 1198 C CA . ASP A 1 157 ? -2.359 -2.032 -10.682 1.00 91.19 157 ASP A CA 1
ATOM 1199 C C . ASP A 1 157 ? -3.263 -0.852 -10.341 1.00 91.19 157 ASP A C 1
ATOM 1201 O O . ASP A 1 157 ? -4.470 -0.875 -10.592 1.00 91.19 157 ASP A O 1
ATOM 1205 N N . GLY A 1 158 ? -2.660 0.169 -9.754 1.00 94.56 158 GLY A N 1
ATOM 1206 C CA . GLY A 1 158 ? -3.397 1.289 -9.216 1.00 94.56 158 GLY A CA 1
ATOM 1207 C C . GLY A 1 158 ? -2.491 2.448 -8.869 1.00 94.56 158 GLY A C 1
ATOM 1208 O O . GLY A 1 158 ? -1.309 2.497 -9.221 1.00 94.56 158 GLY A O 1
ATOM 1209 N N . THR A 1 159 ? -3.059 3.379 -8.121 1.00 96.88 159 THR A N 1
ATOM 1210 C CA . THR A 1 159 ? -2.305 4.451 -7.488 1.00 96.88 159 THR A CA 1
ATOM 1211 C C . THR A 1 159 ? -2.520 4.427 -5.985 1.00 96.88 159 THR A C 1
ATOM 1213 O O . THR A 1 159 ? -3.555 3.985 -5.489 1.00 96.88 159 THR A O 1
ATOM 1216 N N . ALA A 1 160 ? -1.526 4.906 -5.251 1.00 96.56 160 ALA A N 1
ATOM 1217 C CA . ALA A 1 160 ? -1.604 5.123 -3.817 1.00 96.56 160 ALA A CA 1
ATOM 1218 C C . ALA A 1 160 ? -0.952 6.455 -3.460 1.00 96.56 160 ALA A C 1
ATOM 1220 O O . ALA A 1 160 ? -0.080 6.943 -4.178 1.00 96.56 160 ALA A O 1
ATOM 1221 N N . TRP A 1 161 ? -1.382 7.037 -2.345 1.00 97.62 161 TRP A N 1
ATOM 1222 C CA . TRP A 1 161 ? -0.640 8.116 -1.715 1.00 97.62 161 TRP A CA 1
ATOM 1223 C C . TRP A 1 161 ? 0.387 7.490 -0.776 1.00 97.62 161 TRP A C 1
ATOM 1225 O O . TRP A 1 161 ? -0.003 6.860 0.203 1.00 97.62 161 TRP A O 1
ATOM 1235 N N . ILE A 1 162 ? 1.671 7.619 -1.093 1.00 95.56 162 ILE A N 1
ATOM 1236 C CA . ILE A 1 162 ? 2.771 7.023 -0.321 1.00 95.56 162 ILE A CA 1
ATOM 1237 C C . ILE A 1 162 ? 3.949 7.987 -0.253 1.00 95.56 162 ILE A C 1
ATOM 1239 O O . ILE A 1 162 ? 4.065 8.880 -1.091 1.00 95.56 162 ILE A O 1
ATOM 1243 N N . CYS A 1 163 ? 4.843 7.759 0.703 1.00 94.44 163 CYS A N 1
ATOM 1244 C CA . CYS A 1 163 ? 6.152 8.400 0.766 1.00 94.44 163 CYS A CA 1
ATOM 1245 C C . CYS A 1 163 ? 7.239 7.398 0.373 1.00 94.44 163 CYS A C 1
ATOM 1247 O O . CYS A 1 163 ? 7.322 6.312 0.950 1.00 94.44 163 CYS A O 1
ATOM 1249 N N . ARG A 1 164 ? 8.069 7.743 -0.616 1.00 88.88 164 ARG A N 1
ATOM 1250 C CA . ARG A 1 164 ? 9.215 6.924 -1.038 1.00 88.88 164 ARG A CA 1
ATOM 1251 C C . ARG A 1 164 ? 10.501 7.452 -0.401 1.00 88.88 164 ARG A C 1
ATOM 1253 O O . ARG A 1 164 ? 11.223 8.237 -1.002 1.00 88.88 164 ARG A O 1
ATOM 1260 N N . GLY A 1 165 ? 10.787 7.002 0.816 1.00 87.00 165 GLY A N 1
ATOM 1261 C CA . GLY A 1 165 ? 11.918 7.489 1.611 1.00 87.00 165 GLY A CA 1
ATOM 1262 C C . GLY A 1 165 ? 11.507 8.586 2.592 1.00 87.00 165 GLY A C 1
ATOM 1263 O O . GLY A 1 165 ? 10.322 8.818 2.806 1.00 87.00 165 GLY A O 1
ATOM 1264 N N . SER A 1 166 ? 12.490 9.232 3.219 1.00 84.88 166 SER A N 1
ATOM 1265 C CA . SER A 1 166 ? 12.264 10.178 4.320 1.00 84.88 166 SER A CA 1
ATOM 1266 C C . SER A 1 166 ? 12.042 11.629 3.883 1.00 84.88 166 SER A C 1
ATOM 1268 O O . SER A 1 166 ? 11.620 12.446 4.700 1.00 84.88 166 SER A O 1
ATOM 1270 N N . ASP A 1 167 ? 12.313 11.969 2.620 1.00 89.06 167 ASP A N 1
ATOM 1271 C CA . ASP A 1 167 ? 12.065 13.314 2.100 1.00 89.06 167 ASP A CA 1
ATOM 1272 C C . ASP A 1 167 ? 10.562 13.533 1.865 1.00 89.06 167 ASP A C 1
ATOM 1274 O O . ASP A 1 167 ? 9.889 12.740 1.207 1.00 89.06 167 ASP A O 1
ATOM 1278 N N . LEU A 1 168 ? 10.044 14.657 2.363 1.00 87.62 168 LEU A N 1
ATOM 1279 C CA . LEU A 1 168 ? 8.667 15.097 2.143 1.00 87.62 168 LEU A CA 1
ATOM 1280 C C . LEU A 1 168 ? 8.341 15.273 0.656 1.00 87.62 168 LEU A C 1
ATOM 1282 O O . LEU A 1 168 ? 7.190 15.086 0.265 1.00 87.62 168 LEU A O 1
ATOM 1286 N N . SER A 1 169 ? 9.332 15.623 -0.170 1.00 87.12 169 SER A N 1
ATOM 1287 C CA . SER A 1 169 ? 9.156 15.740 -1.623 1.00 87.12 169 SER A CA 1
ATOM 1288 C C . SER A 1 169 ? 8.815 14.399 -2.287 1.00 87.12 169 SER A C 1
ATOM 1290 O O . SER A 1 169 ? 8.195 14.373 -3.349 1.00 87.12 169 SER A O 1
ATOM 1292 N N . ALA A 1 170 ? 9.152 13.284 -1.631 1.00 88.44 170 ALA A N 1
ATOM 1293 C CA . ALA A 1 170 ? 8.872 11.935 -2.099 1.00 88.44 170 ALA A CA 1
ATOM 1294 C C . ALA A 1 170 ? 7.495 11.406 -1.655 1.00 88.44 170 ALA A C 1
ATOM 1296 O O . ALA A 1 170 ? 7.178 10.240 -1.911 1.00 88.44 170 ALA A O 1
ATOM 1297 N N . CYS A 1 171 ? 6.684 12.236 -0.989 1.00 94.50 171 CYS A N 1
ATOM 1298 C CA . CYS A 1 171 ? 5.312 11.926 -0.605 1.00 94.50 171 CYS A CA 1
ATOM 1299 C C . CYS A 1 171 ? 4.311 12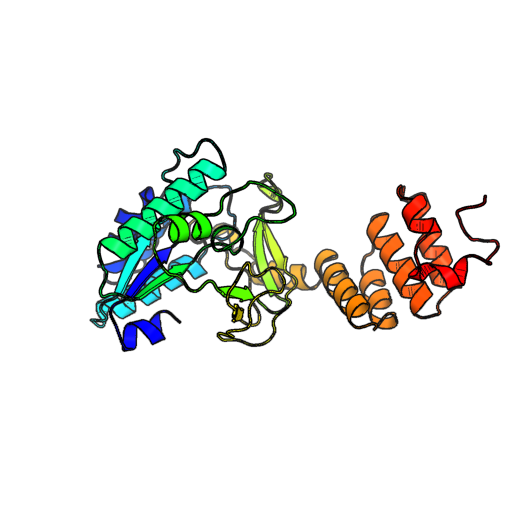.411 -1.657 1.00 94.50 171 CYS A C 1
ATOM 1301 O O . CYS A 1 171 ? 4.260 13.595 -1.989 1.00 94.50 171 CYS A O 1
ATOM 1303 N N . GLY A 1 172 ? 3.445 11.520 -2.134 1.00 96.12 172 GLY A N 1
ATOM 1304 C CA . GLY A 1 172 ? 2.386 11.898 -3.062 1.00 96.12 172 GLY A CA 1
ATOM 1305 C C . GLY A 1 172 ? 1.748 10.725 -3.788 1.00 96.12 172 GLY A C 1
ATOM 1306 O O . GLY A 1 172 ? 1.946 9.556 -3.452 1.00 96.12 172 GLY A O 1
ATOM 1307 N N . VAL A 1 173 ? 0.969 11.064 -4.815 1.00 97.56 173 VAL A N 1
ATOM 1308 C CA . VAL A 1 173 ? 0.357 10.084 -5.713 1.00 97.56 173 VAL A CA 1
ATOM 1309 C C . VAL A 1 173 ? 1.452 9.333 -6.457 1.00 97.56 173 VAL A C 1
ATOM 1311 O O . VAL A 1 173 ? 2.222 9.918 -7.212 1.00 97.56 173 VAL A O 1
ATOM 1314 N N . SER A 1 174 ? 1.489 8.024 -6.263 1.00 95.88 174 SER A N 1
ATOM 1315 C CA . SER A 1 174 ? 2.428 7.118 -6.905 1.00 95.88 174 SER A CA 1
ATOM 1316 C C . SER A 1 174 ? 1.683 5.983 -7.577 1.00 95.88 174 SER A C 1
ATOM 1318 O O . SER A 1 174 ? 0.694 5.477 -7.042 1.00 95.88 174 SER A O 1
ATOM 1320 N N . PHE A 1 175 ? 2.200 5.524 -8.713 1.00 95.75 175 PHE A N 1
ATOM 1321 C CA . PHE A 1 175 ? 1.808 4.229 -9.249 1.00 95.75 175 PHE A CA 1
ATOM 1322 C C . PHE A 1 175 ? 2.258 3.116 -8.301 1.00 95.75 175 PHE A C 1
ATOM 1324 O O . PHE A 1 175 ? 3.383 3.144 -7.786 1.00 95.75 175 PHE A O 1
ATOM 1331 N N . ILE A 1 176 ? 1.388 2.129 -8.109 1.00 92.94 176 ILE A N 1
ATOM 1332 C CA . ILE A 1 176 ? 1.699 0.892 -7.401 1.00 92.94 176 ILE A CA 1
ATOM 1333 C C . ILE A 1 176 ? 1.332 -0.300 -8.280 1.00 92.94 176 ILE A C 1
ATOM 1335 O O . ILE A 1 176 ? 0.198 -0.450 -8.733 1.00 92.94 176 ILE A O 1
ATOM 1339 N N . GLY A 1 177 ? 2.325 -1.155 -8.526 1.00 88.75 177 GLY A N 1
ATOM 1340 C CA . GLY A 1 177 ? 2.118 -2.411 -9.236 1.00 88.75 177 GLY A CA 1
ATOM 1341 C C . GLY A 1 177 ? 1.343 -3.393 -8.363 1.00 88.75 177 GLY A C 1
ATOM 1342 O O . GLY A 1 177 ? 1.634 -3.540 -7.173 1.00 88.75 177 GLY A O 1
ATOM 1343 N N . GLY A 1 178 ? 0.359 -4.057 -8.954 1.00 84.31 178 GLY A N 1
ATOM 1344 C CA . GLY A 1 178 ? -0.459 -5.068 -8.303 1.00 84.31 178 GLY A CA 1
ATOM 1345 C C . GLY A 1 178 ? -0.139 -6.488 -8.765 1.00 84.31 178 GLY A C 1
ATOM 1346 O O . GLY A 1 178 ? 0.378 -6.712 -9.861 1.00 84.31 178 GLY A O 1
ATOM 1347 N N . ARG A 1 179 ? -0.481 -7.467 -7.921 1.00 71.19 179 ARG A N 1
ATOM 1348 C CA . ARG A 1 179 ? -0.392 -8.911 -8.222 1.00 71.19 179 ARG A CA 1
ATOM 1349 C C . ARG A 1 179 ? -1.732 -9.649 -8.075 1.00 71.19 179 ARG A C 1
ATOM 1351 O O . ARG A 1 179 ? -1.760 -10.863 -8.242 1.00 71.19 179 ARG A O 1
ATOM 1358 N N . GLY A 1 180 ? -2.828 -8.963 -7.735 1.00 68.19 180 GLY A N 1
ATOM 1359 C CA . GLY A 1 180 ? -4.129 -9.594 -7.480 1.00 68.19 180 GLY A CA 1
ATOM 1360 C C . GLY A 1 180 ? -5.286 -8.807 -8.083 1.00 68.19 180 GLY A C 1
ATOM 1361 O O . GLY A 1 180 ? -5.591 -7.715 -7.627 1.00 68.19 180 GLY A O 1
ATOM 1362 N N . THR A 1 181 ? -5.942 -9.358 -9.101 1.00 64.62 181 THR A N 1
ATOM 1363 C CA . THR A 1 181 ? -7.035 -8.677 -9.818 1.00 64.62 181 THR A CA 1
ATOM 1364 C C . THR A 1 181 ? -8.414 -8.931 -9.218 1.00 64.62 181 THR A C 1
ATOM 1366 O O . THR A 1 181 ? -9.341 -8.164 -9.467 1.00 64.62 181 THR A O 1
ATOM 1369 N N . GLU A 1 182 ? -8.569 -9.985 -8.420 1.00 80.62 182 GLU A N 1
ATOM 1370 C CA . GLU A 1 182 ? -9.861 -10.382 -7.874 1.00 80.62 182 GLU A CA 1
ATOM 1371 C C . GLU A 1 182 ? -10.109 -9.758 -6.497 1.00 80.62 182 GLU A C 1
ATOM 1373 O O . GLU A 1 182 ? -9.267 -9.835 -5.603 1.00 80.62 182 GLU A O 1
ATOM 1378 N N . ALA A 1 183 ? -11.285 -9.154 -6.319 1.00 88.12 183 ALA A N 1
ATOM 1379 C CA . ALA A 1 183 ? -11.725 -8.648 -5.027 1.00 88.12 183 ALA A CA 1
ATOM 1380 C C . ALA A 1 183 ? -12.282 -9.782 -4.149 1.00 88.12 183 ALA A C 1
ATOM 1382 O O . ALA A 1 183 ? -13.058 -10.616 -4.615 1.00 88.12 183 ALA A O 1
ATOM 1383 N N . GLY A 1 184 ? -11.940 -9.783 -2.860 1.00 90.56 184 GLY A N 1
ATOM 1384 C CA . GLY A 1 184 ? -12.461 -10.741 -1.883 1.00 90.56 184 GLY A CA 1
ATOM 1385 C C . GLY A 1 184 ? -11.384 -11.427 -1.048 1.00 90.56 184 GLY A C 1
ATOM 1386 O O . GLY A 1 184 ? -10.215 -11.061 -1.082 1.00 90.56 184 GLY A O 1
ATOM 1387 N N . ILE A 1 185 ? -11.797 -12.417 -0.258 1.00 92.19 185 ILE A N 1
ATOM 1388 C CA . ILE A 1 185 ? -10.900 -13.209 0.592 1.00 92.19 185 ILE A CA 1
ATOM 1389 C C . ILE A 1 185 ? -10.624 -14.547 -0.089 1.00 92.19 185 ILE A C 1
ATOM 1391 O O . ILE A 1 185 ? -11.540 -15.209 -0.592 1.00 92.19 185 ILE A O 1
ATOM 1395 N N . ARG A 1 186 ? -9.358 -14.960 -0.074 1.00 92.50 186 ARG A N 1
ATOM 1396 C CA . ARG A 1 186 ? -8.917 -16.282 -0.518 1.00 92.50 186 ARG A CA 1
ATOM 1397 C C . ARG A 1 186 ? -8.006 -16.896 0.529 1.00 92.50 186 ARG A C 1
ATOM 1399 O O . ARG A 1 186 ? -6.950 -16.348 0.830 1.00 92.50 186 ARG A O 1
ATOM 1406 N N . PHE A 1 187 ? -8.414 -18.048 1.048 1.00 94.50 187 PHE A N 1
ATOM 1407 C CA . PHE A 1 187 ? -7.617 -18.868 1.957 1.00 94.50 187 PHE A CA 1
ATOM 1408 C C . PHE A 1 187 ? -6.663 -19.739 1.143 1.00 94.50 187 PHE A C 1
ATOM 1410 O O . PHE A 1 187 ? -6.968 -20.877 0.798 1.00 94.50 187 PHE A O 1
ATOM 1417 N N . ALA A 1 188 ? -5.543 -19.140 0.762 1.00 92.62 188 ALA A N 1
ATOM 1418 C CA . ALA A 1 188 ? -4.454 -19.783 0.050 1.00 92.62 188 ALA A CA 1
ATOM 1419 C C . ALA A 1 188 ? -3.147 -19.292 0.688 1.00 92.62 188 ALA A C 1
ATOM 1421 O O . ALA A 1 188 ? -2.746 -18.158 0.393 1.00 92.62 188 ALA A O 1
ATOM 1422 N N . PRO A 1 189 ? -2.525 -20.094 1.576 1.00 94.25 189 PRO A N 1
ATOM 1423 C CA . PRO A 1 189 ? -1.331 -19.679 2.295 1.00 94.25 189 PRO A CA 1
ATOM 1424 C C . PRO A 1 189 ? -0.232 -19.193 1.354 1.00 94.25 189 PRO A C 1
ATOM 1426 O O . PRO A 1 189 ? -0.065 -19.718 0.248 1.00 94.25 189 PRO A O 1
ATOM 1429 N N . SER A 1 190 ? 0.510 -18.171 1.776 1.00 92.00 190 SER A N 1
ATOM 1430 C CA . SER A 1 190 ? 1.664 -17.711 1.007 1.00 92.00 190 SER A CA 1
ATOM 1431 C C . SER A 1 190 ? 2.755 -18.797 0.971 1.00 92.00 190 SER A C 1
ATOM 1433 O O . SER A 1 190 ? 2.841 -19.599 1.901 1.00 92.00 190 SER A O 1
ATOM 1435 N N . PRO A 1 191 ? 3.599 -18.859 -0.082 1.00 91.44 191 PRO A N 1
ATOM 1436 C CA . PRO A 1 191 ? 4.644 -19.886 -0.192 1.00 91.44 191 PRO A CA 1
ATOM 1437 C C . PRO A 1 191 ? 5.628 -19.927 0.986 1.00 91.44 191 PRO A C 1
ATOM 1439 O O . PRO A 1 191 ? 6.162 -20.982 1.303 1.00 91.44 191 PRO A O 1
ATOM 1442 N N . ASP A 1 192 ? 5.849 -18.783 1.631 1.00 90.44 192 ASP A N 1
ATOM 1443 C CA . ASP A 1 192 ? 6.684 -18.610 2.824 1.00 90.44 192 ASP A CA 1
ATOM 1444 C C . ASP A 1 192 ? 5.912 -18.801 4.147 1.00 90.44 192 ASP A C 1
ATOM 1446 O O . ASP A 1 192 ? 6.464 -18.574 5.217 1.00 90.44 192 ASP A O 1
ATOM 1450 N N . ALA A 1 193 ? 4.633 -19.185 4.080 1.00 91.88 193 ALA A N 1
ATOM 1451 C CA . ALA A 1 193 ? 3.702 -19.334 5.201 1.00 91.88 193 ALA A CA 1
ATOM 1452 C C . ALA A 1 193 ? 3.436 -18.064 6.041 1.00 91.88 193 ALA A C 1
ATOM 1454 O O . ALA A 1 193 ? 2.694 -18.126 7.022 1.00 91.88 193 ALA A O 1
ATOM 1455 N N . SER A 1 194 ? 3.964 -16.899 5.644 1.00 95.25 194 SER A N 1
ATOM 1456 C CA . SER A 1 194 ? 3.769 -15.605 6.320 1.00 95.25 194 SER A CA 1
ATOM 1457 C C . SER A 1 194 ? 2.298 -15.192 6.464 1.00 95.25 194 SER A C 1
ATOM 1459 O O . SER A 1 194 ? 1.961 -14.453 7.392 1.00 95.25 194 SER A O 1
ATOM 1461 N N . TYR A 1 195 ? 1.413 -15.678 5.586 1.00 96.81 195 TYR A N 1
ATOM 1462 C CA . TYR A 1 195 ? -0.023 -15.380 5.589 1.00 96.81 195 TYR A CA 1
ATOM 1463 C C . TYR A 1 195 ? -0.855 -16.638 5.301 1.00 96.81 195 TYR A C 1
ATOM 1465 O O . TYR A 1 195 ? -0.461 -17.475 4.492 1.00 96.81 195 TYR A O 1
ATOM 1473 N N . ASP A 1 196 ? -2.050 -16.732 5.892 1.00 97.31 196 ASP A N 1
ATOM 1474 C CA . ASP A 1 196 ? -3.032 -17.811 5.661 1.00 97.31 196 ASP A CA 1
ATOM 1475 C C . ASP A 1 196 ? -3.776 -17.676 4.328 1.00 97.31 196 ASP A C 1
ATOM 1477 O O . ASP A 1 196 ? -4.445 -18.595 3.848 1.00 97.31 196 ASP A O 1
ATOM 1481 N N . GLY A 1 197 ? -3.709 -16.490 3.741 1.00 95.50 197 GLY A N 1
ATOM 1482 C CA . GLY A 1 197 ? -4.468 -16.137 2.565 1.00 95.50 197 GLY A CA 1
ATOM 1483 C C . GLY A 1 197 ? -4.186 -14.721 2.112 1.00 95.50 197 GLY A C 1
ATOM 1484 O O . GLY A 1 197 ? -3.231 -14.071 2.545 1.00 95.50 197 GLY A O 1
ATOM 1485 N N . TRP A 1 198 ? -5.053 -14.223 1.245 1.00 93.88 198 TRP A N 1
ATOM 1486 C CA . TRP A 1 198 ? -5.006 -12.845 0.794 1.00 93.88 198 TRP A CA 1
ATOM 1487 C C . TRP A 1 198 ? -6.388 -12.202 0.760 1.00 93.88 198 TRP A C 1
ATOM 1489 O O . TRP A 1 198 ? -7.409 -12.864 0.551 1.00 93.88 198 TRP A O 1
ATOM 1499 N N . PHE A 1 199 ? -6.393 -10.889 0.977 1.00 93.19 199 PHE A N 1
ATOM 1500 C CA . PHE A 1 199 ? -7.550 -10.021 0.835 1.00 93.19 199 PHE A CA 1
ATOM 1501 C C . PHE A 1 199 ? -7.328 -9.103 -0.367 1.00 93.19 199 PHE A C 1
ATOM 1503 O O . PHE A 1 199 ? -6.509 -8.185 -0.331 1.00 93.19 199 PHE A O 1
ATOM 1510 N N . GLY A 1 200 ? -8.029 -9.398 -1.455 1.00 92.69 200 GLY A N 1
ATOM 1511 C CA . GLY A 1 200 ? -7.991 -8.640 -2.691 1.00 92.69 200 GLY A CA 1
ATOM 1512 C C . GLY A 1 200 ? -8.930 -7.442 -2.626 1.00 92.69 200 GLY A C 1
ATOM 1513 O O . GLY A 1 200 ? -10.117 -7.600 -2.332 1.00 92.69 200 GLY A O 1
ATOM 1514 N N . VAL A 1 201 ? -8.415 -6.253 -2.930 1.00 89.94 201 VAL A N 1
ATOM 1515 C CA . VAL A 1 201 ? -9.196 -5.002 -2.973 1.00 89.94 201 VAL A CA 1
ATOM 1516 C C . VAL A 1 201 ? -9.470 -4.507 -4.397 1.00 89.94 201 VAL A C 1
ATOM 1518 O O . VAL A 1 201 ? -10.104 -3.473 -4.575 1.00 89.94 201 VAL A O 1
ATOM 1521 N N . GLY A 1 202 ? -9.039 -5.258 -5.416 1.00 90.12 202 GLY A N 1
ATOM 1522 C CA . GLY A 1 202 ? -9.159 -4.857 -6.818 1.00 90.12 202 GLY A CA 1
ATOM 1523 C C . GLY A 1 202 ? -8.226 -3.695 -7.169 1.00 90.12 202 GLY A C 1
ATOM 1524 O O . GLY A 1 202 ? -7.130 -3.584 -6.616 1.00 90.12 202 GLY A O 1
ATOM 1525 N N . SER A 1 203 ? -8.637 -2.857 -8.123 1.00 87.06 203 SER A N 1
ATOM 1526 C CA . SER A 1 203 ? -7.904 -1.636 -8.477 1.00 87.06 203 SER A CA 1
ATOM 1527 C C . SER A 1 203 ? -8.009 -0.618 -7.348 1.00 87.06 203 SER A C 1
ATOM 1529 O O . SER A 1 203 ? -9.096 -0.372 -6.828 1.00 87.06 203 SER A O 1
ATOM 1531 N N . VAL A 1 204 ? -6.890 0.013 -7.013 1.00 92.88 204 VAL A N 1
ATOM 1532 C CA . VAL A 1 204 ? -6.810 1.025 -5.954 1.00 92.88 204 VAL A CA 1
ATOM 1533 C C . VAL A 1 204 ? -6.455 2.389 -6.531 1.00 92.88 204 VAL A C 1
ATOM 1535 O O . VAL A 1 204 ? -5.796 2.492 -7.568 1.00 92.88 204 VAL A O 1
ATOM 1538 N N . THR A 1 205 ? -6.912 3.441 -5.862 1.00 95.62 205 THR A N 1
ATOM 1539 C CA . THR A 1 205 ? -6.662 4.832 -6.245 1.00 95.62 205 THR A CA 1
ATOM 1540 C C . THR A 1 205 ? -6.124 5.612 -5.059 1.00 95.62 205 THR A C 1
ATOM 1542 O O . THR A 1 205 ? -6.573 5.422 -3.927 1.00 95.62 205 THR A O 1
ATOM 1545 N N . ALA A 1 206 ? -5.188 6.522 -5.319 1.00 97.62 206 ALA A N 1
ATOM 1546 C CA . ALA A 1 206 ? -4.580 7.341 -4.286 1.00 97.62 206 ALA A CA 1
ATOM 1547 C C . ALA A 1 206 ? -5.631 8.183 -3.555 1.00 97.62 206 ALA A C 1
ATOM 1549 O O . ALA A 1 206 ? -6.352 8.965 -4.172 1.00 97.62 206 ALA A O 1
ATOM 1550 N N . SER A 1 207 ? -5.675 8.052 -2.229 1.00 98.00 207 SER A N 1
ATOM 1551 C CA . SER A 1 207 ? -6.467 8.924 -1.369 1.00 98.00 207 SER A CA 1
ATOM 1552 C C . SER A 1 207 ? -5.558 9.988 -0.752 1.00 98.00 207 SER A C 1
ATOM 1554 O O . SER A 1 207 ? -4.589 9.620 -0.088 1.00 98.00 207 SER A O 1
ATOM 1556 N N . PRO A 1 208 ? -5.866 11.287 -0.899 1.00 97.75 208 PRO A N 1
ATOM 1557 C CA . PRO A 1 208 ? -5.044 12.350 -0.340 1.00 97.75 208 PRO A CA 1
ATOM 1558 C C . PRO A 1 208 ? -5.164 12.407 1.193 1.00 97.75 208 PRO A C 1
ATOM 1560 O O . PRO A 1 208 ? -6.086 11.803 1.758 1.00 97.75 208 PRO A O 1
ATOM 1563 N N . PRO A 1 209 ? -4.273 13.150 1.870 1.00 97.56 209 PRO A N 1
ATOM 1564 C CA . PRO A 1 209 ? -4.363 13.430 3.301 1.00 97.56 209 PRO A CA 1
ATOM 1565 C C . PRO A 1 209 ? -5.688 14.092 3.687 1.00 97.56 209 PRO A C 1
ATOM 1567 O O . PRO A 1 209 ? -6.111 15.058 3.054 1.00 97.56 209 PRO A O 1
ATOM 1570 N N . ALA A 1 210 ? -6.337 13.604 4.745 1.00 97.75 210 ALA A N 1
ATOM 1571 C CA . ALA A 1 210 ? -7.605 14.162 5.220 1.00 97.75 210 ALA A CA 1
ATOM 1572 C C . ALA A 1 210 ? -7.420 15.475 5.994 1.00 97.75 210 ALA A C 1
ATOM 1574 O O . ALA A 1 210 ? -8.268 16.363 5.912 1.00 97.75 210 ALA A O 1
ATOM 1575 N N . GLY A 1 211 ? -6.314 15.593 6.737 1.00 96.31 211 GLY A N 1
ATOM 1576 C CA . GLY A 1 211 ? -6.011 16.764 7.558 1.00 96.31 211 GLY A CA 1
ATOM 1577 C C . GLY A 1 211 ? -5.538 17.981 6.759 1.00 96.31 211 GLY A C 1
ATOM 1578 O O . GLY A 1 211 ? -5.682 19.104 7.233 1.00 96.31 211 GLY A O 1
ATOM 1579 N N . ILE A 1 212 ? -5.032 17.785 5.533 1.00 95.69 212 ILE A N 1
ATOM 1580 C CA . ILE A 1 212 ? -4.376 18.837 4.739 1.00 95.69 212 ILE A CA 1
ATOM 1581 C C . ILE A 1 212 ? -5.018 18.935 3.339 1.00 95.69 212 ILE A C 1
ATOM 1583 O O . ILE A 1 212 ? -4.437 18.466 2.357 1.00 95.69 212 ILE A O 1
ATOM 1587 N N . PRO A 1 213 ? -6.207 19.562 3.202 1.00 93.62 213 PRO A N 1
ATOM 1588 C CA . PRO A 1 213 ? -6.959 19.591 1.942 1.00 93.62 213 PRO A CA 1
ATOM 1589 C C . PRO A 1 213 ? -6.193 20.166 0.744 1.00 93.62 213 PRO A C 1
ATOM 1591 O O . PRO A 1 213 ? -6.393 19.708 -0.377 1.00 93.62 213 PRO A O 1
ATOM 1594 N N . ALA A 1 214 ? -5.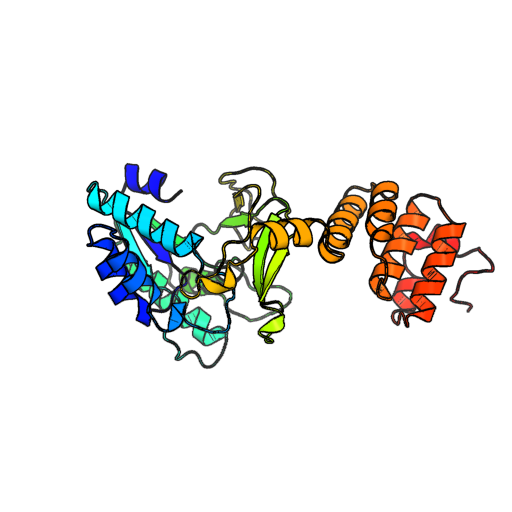277 21.114 0.971 1.00 95.19 214 ALA A N 1
ATOM 1595 C CA . ALA A 1 214 ? -4.444 21.695 -0.085 1.00 95.19 214 ALA A CA 1
ATOM 1596 C C . ALA A 1 214 ? -3.608 20.636 -0.837 1.00 95.19 214 ALA A C 1
ATOM 1598 O O . ALA A 1 214 ? -3.318 20.784 -2.021 1.00 95.19 214 ALA A O 1
ATOM 1599 N N . MET A 1 215 ? -3.258 19.514 -0.195 1.00 94.31 215 MET A N 1
ATOM 1600 C CA . MET A 1 215 ? -2.503 18.436 -0.848 1.00 94.31 215 MET A CA 1
ATOM 1601 C C . MET A 1 215 ? -3.337 17.656 -1.881 1.00 94.31 215 MET A C 1
ATOM 1603 O O . MET A 1 215 ? -2.766 17.013 -2.767 1.00 94.31 215 MET A O 1
ATOM 1607 N N . ALA A 1 216 ? -4.671 17.746 -1.812 1.00 95.00 216 ALA A N 1
ATOM 1608 C CA . ALA A 1 216 ? -5.593 17.133 -2.766 1.00 95.00 216 ALA A CA 1
ATOM 1609 C C . ALA A 1 216 ? -5.761 17.941 -4.068 1.00 95.00 216 ALA A C 1
ATOM 1611 O O . ALA A 1 216 ? -6.384 17.457 -5.012 1.00 95.00 216 ALA A O 1
ATOM 1612 N N . GLU A 1 217 ? -5.213 19.157 -4.159 1.00 96.31 217 GLU A N 1
ATOM 1613 C CA . GLU A 1 217 ? -5.306 19.972 -5.372 1.00 96.31 217 GLU A CA 1
ATOM 1614 C C . GLU A 1 217 ? -4.714 19.235 -6.584 1.00 96.31 217 GLU A C 1
ATOM 1616 O O . GLU A 1 217 ? -3.599 18.702 -6.535 1.00 96.31 217 GLU A O 1
ATOM 1621 N N . GLY A 1 218 ? -5.482 19.172 -7.677 1.00 97.50 218 GLY A N 1
ATOM 1622 C CA . GLY A 1 218 ? -5.081 18.490 -8.910 1.00 97.50 218 GLY A CA 1
ATOM 1623 C C . GLY A 1 218 ? -4.939 16.967 -8.789 1.00 97.50 218 GLY A C 1
ATOM 1624 O O . GLY A 1 218 ? -4.198 16.377 -9.575 1.00 97.50 218 GLY A O 1
ATOM 1625 N N . LEU A 1 219 ? -5.602 16.326 -7.816 1.00 97.19 219 LEU A N 1
ATOM 1626 C CA . LEU A 1 219 ? -5.492 14.883 -7.563 1.00 97.19 219 LEU A CA 1
ATOM 1627 C C . LEU A 1 219 ? -5.705 14.029 -8.823 1.00 97.19 219 LEU A C 1
ATOM 1629 O O . LEU A 1 219 ? -4.876 13.168 -9.102 1.00 97.19 219 LEU A O 1
ATOM 1633 N N . ASP A 1 220 ? -6.749 14.295 -9.610 1.00 97.50 220 ASP A N 1
ATOM 1634 C CA . ASP A 1 220 ? -7.055 13.507 -10.815 1.00 97.50 220 ASP A CA 1
ATOM 1635 C C . ASP A 1 220 ? -5.931 13.578 -11.855 1.00 97.50 220 ASP A C 1
ATOM 1637 O O . ASP A 1 220 ? -5.528 12.561 -12.421 1.00 97.50 220 ASP A O 1
ATOM 1641 N N . ALA A 1 221 ? -5.359 14.769 -12.059 1.00 98.12 221 ALA A N 1
ATOM 1642 C CA . ALA A 1 221 ? -4.223 14.959 -12.956 1.00 98.12 221 ALA A CA 1
ATOM 1643 C C . ALA A 1 221 ? -2.972 14.233 -12.438 1.00 98.12 221 ALA A C 1
ATOM 1645 O O . ALA A 1 221 ? -2.272 13.587 -13.215 1.00 98.12 221 ALA A O 1
ATOM 1646 N N . LYS A 1 222 ? -2.718 14.276 -11.122 1.00 97.38 222 LYS A N 1
ATOM 1647 C CA . LYS A 1 222 ? -1.620 13.532 -10.481 1.00 97.38 222 LYS A CA 1
ATOM 1648 C C . LYS A 1 222 ? -1.808 12.015 -10.620 1.00 97.38 222 LYS A C 1
ATOM 1650 O O . LYS A 1 222 ? -0.845 11.307 -10.896 1.00 97.38 222 LYS A O 1
ATOM 1655 N N . ILE A 1 223 ? -3.038 11.512 -10.484 1.00 97.75 223 ILE A N 1
ATOM 1656 C CA . ILE A 1 223 ? -3.378 10.095 -10.696 1.00 97.75 223 ILE A CA 1
ATOM 1657 C C . ILE A 1 223 ? -3.146 9.697 -12.156 1.00 97.75 223 ILE A C 1
ATOM 1659 O O . ILE A 1 223 ? -2.491 8.687 -12.409 1.00 97.75 223 ILE A O 1
ATOM 1663 N N . ALA A 1 224 ? -3.627 10.489 -13.115 1.00 97.44 224 ALA A N 1
ATOM 1664 C CA . ALA A 1 224 ? -3.414 10.229 -14.538 1.00 97.44 224 ALA A CA 1
ATOM 1665 C C . ALA A 1 224 ? -1.920 10.245 -14.913 1.00 97.44 224 ALA A C 1
ATOM 1667 O O . ALA A 1 224 ? -1.450 9.365 -15.640 1.00 97.44 224 ALA A O 1
ATOM 1668 N N . ALA A 1 225 ? -1.161 11.199 -14.365 1.00 96.56 225 ALA A N 1
ATOM 1669 C CA . ALA A 1 225 ? 0.284 11.282 -14.544 1.00 96.56 225 ALA A CA 1
ATOM 1670 C C . ALA A 1 225 ? 0.999 10.049 -13.973 1.00 96.56 225 ALA A C 1
ATOM 1672 O O . ALA A 1 225 ? 1.851 9.477 -14.648 1.00 96.56 225 ALA A O 1
ATOM 1673 N N . ALA A 1 226 ? 0.607 9.579 -12.783 1.00 96.44 226 ALA A N 1
ATOM 1674 C CA . ALA A 1 226 ? 1.179 8.379 -12.177 1.00 96.44 226 ALA A CA 1
ATOM 1675 C C . ALA A 1 226 ? 0.984 7.130 -13.053 1.00 96.44 226 ALA A C 1
ATOM 1677 O O . ALA A 1 226 ? 1.909 6.344 -13.210 1.00 96.44 226 ALA A O 1
ATOM 1678 N N . TRP A 1 227 ? -0.174 6.955 -13.696 1.00 95.06 227 TRP A N 1
ATOM 1679 C CA . TRP A 1 227 ? -0.416 5.824 -14.608 1.00 95.06 227 TRP A CA 1
ATOM 1680 C C . TRP A 1 227 ? 0.475 5.802 -15.856 1.00 95.06 227 TRP A C 1
ATOM 1682 O O . TRP A 1 227 ? 0.679 4.730 -16.445 1.00 95.06 227 TRP A O 1
ATOM 1692 N N . SER A 1 228 ? 0.977 6.974 -16.239 1.00 94.19 228 SER A N 1
ATOM 1693 C CA . SER A 1 228 ? 1.823 7.205 -17.413 1.00 94.19 228 SER A CA 1
ATOM 1694 C C . SER A 1 228 ? 3.281 7.476 -17.031 1.00 94.19 228 SER A C 1
ATOM 1696 O O . SER A 1 228 ? 4.064 7.905 -17.875 1.00 94.19 228 SER A O 1
ATOM 1698 N N . SER A 1 229 ? 3.649 7.269 -15.763 1.00 94.38 229 SER A N 1
ATOM 1699 C CA . SER A 1 229 ? 4.991 7.573 -15.278 1.00 94.38 229 SER A CA 1
ATOM 1700 C C . SER A 1 229 ? 6.011 6.514 -15.722 1.00 94.38 229 SER A C 1
ATOM 1702 O O . SER A 1 229 ? 5.633 5.367 -16.001 1.00 94.38 229 SER A O 1
ATOM 1704 N N . PRO A 1 230 ? 7.315 6.849 -15.742 1.00 93.88 230 PRO A N 1
ATOM 1705 C CA . PRO A 1 230 ? 8.376 5.873 -15.983 1.00 93.88 230 PRO A CA 1
ATOM 1706 C C . PRO A 1 230 ? 8.298 4.652 -15.059 1.00 93.88 230 PRO A C 1
ATOM 1708 O O . PRO A 1 230 ? 8.486 3.522 -15.501 1.00 93.88 230 PRO A O 1
ATOM 1711 N N . GLU A 1 231 ? 7.940 4.849 -13.789 1.00 91.75 231 GLU A N 1
ATOM 1712 C CA . GLU A 1 231 ? 7.784 3.762 -12.819 1.00 91.75 231 GLU A CA 1
ATOM 1713 C C . GLU A 1 231 ? 6.603 2.852 -13.155 1.00 91.75 231 GLU A C 1
ATOM 1715 O O . GLU A 1 231 ? 6.689 1.637 -12.967 1.00 91.75 231 GLU A O 1
ATOM 1720 N N . ALA A 1 232 ? 5.507 3.412 -13.676 1.00 94.62 232 ALA A N 1
ATOM 1721 C CA . ALA A 1 232 ? 4.386 2.615 -14.159 1.00 94.62 232 ALA A CA 1
ATOM 1722 C C . ALA A 1 232 ? 4.776 1.796 -15.393 1.00 94.62 232 ALA A C 1
ATOM 1724 O O . ALA A 1 232 ? 4.442 0.611 -15.468 1.00 94.62 232 ALA A O 1
ATOM 1725 N N . ALA A 1 233 ? 5.502 2.396 -16.340 1.00 95.81 233 ALA A N 1
ATOM 1726 C CA . ALA A 1 233 ? 6.019 1.699 -17.514 1.00 95.81 233 ALA A CA 1
ATOM 1727 C C . ALA A 1 233 ? 6.961 0.551 -17.113 1.00 95.81 233 ALA A C 1
ATOM 1729 O O . ALA A 1 233 ? 6.749 -0.586 -17.537 1.00 95.81 233 ALA A O 1
ATOM 1730 N N . HIS A 1 234 ? 7.918 0.803 -16.214 1.00 94.94 234 HIS A N 1
ATOM 1731 C CA . HIS A 1 234 ? 8.856 -0.210 -15.717 1.00 94.94 234 HIS A CA 1
ATOM 1732 C C . HIS A 1 234 ? 8.154 -1.337 -14.952 1.00 94.94 234 HIS A C 1
ATOM 1734 O O . HIS A 1 234 ? 8.425 -2.515 -15.182 1.00 94.94 234 HIS A O 1
ATOM 1740 N N . ALA A 1 235 ? 7.198 -1.018 -14.077 1.00 92.81 235 ALA A N 1
ATOM 1741 C CA . ALA A 1 235 ? 6.432 -2.031 -13.353 1.00 92.81 235 ALA A CA 1
ATOM 1742 C C . ALA A 1 235 ? 5.599 -2.921 -14.293 1.00 92.81 235 ALA A C 1
ATOM 1744 O O . ALA A 1 235 ? 5.583 -4.143 -14.125 1.00 92.81 235 ALA A O 1
ATOM 1745 N N . LYS A 1 236 ? 4.948 -2.331 -15.305 1.00 93.62 236 LYS A N 1
ATOM 1746 C CA . LYS A 1 236 ? 4.215 -3.078 -16.339 1.00 93.62 236 LYS A CA 1
ATOM 1747 C C . LYS A 1 236 ? 5.165 -3.938 -17.180 1.00 93.62 236 LYS A C 1
ATOM 1749 O O . LYS A 1 236 ? 4.823 -5.080 -17.478 1.00 93.62 236 LYS A O 1
ATOM 1754 N N . ALA A 1 237 ? 6.351 -3.425 -17.516 1.00 95.69 237 ALA A N 1
ATOM 1755 C CA . ALA A 1 237 ? 7.362 -4.149 -18.283 1.00 95.69 237 ALA A CA 1
ATOM 1756 C C . ALA A 1 237 ? 7.864 -5.392 -17.541 1.00 95.69 237 ALA A C 1
ATOM 1758 O O . ALA A 1 237 ? 7.882 -6.474 -18.119 1.00 95.69 237 ALA A O 1
ATOM 1759 N N . ARG A 1 238 ? 8.164 -5.278 -16.239 1.00 93.94 238 ARG A N 1
ATOM 1760 C CA . ARG A 1 238 ? 8.567 -6.430 -15.411 1.00 93.94 238 ARG A CA 1
ATOM 1761 C C . ARG A 1 238 ? 7.512 -7.533 -15.367 1.00 93.94 238 ARG A C 1
ATOM 1763 O O . ARG A 1 238 ? 7.860 -8.708 -15.299 1.00 93.94 238 ARG A O 1
ATOM 1770 N N . ARG A 1 239 ? 6.223 -7.179 -15.412 1.00 91.19 239 ARG A N 1
ATOM 1771 C CA . ARG A 1 239 ? 5.152 -8.179 -15.503 1.00 91.19 239 ARG A CA 1
ATOM 1772 C C . ARG A 1 239 ? 5.084 -8.817 -16.887 1.00 91.19 239 ARG A C 1
ATOM 1774 O O . ARG A 1 239 ? 5.041 -10.035 -16.957 1.00 91.19 239 ARG A O 1
ATOM 1781 N N . ALA A 1 240 ? 5.154 -8.024 -17.956 1.00 95.00 240 ALA A N 1
ATOM 1782 C CA . ALA A 1 240 ? 5.221 -8.562 -19.316 1.00 95.00 240 ALA A CA 1
ATOM 1783 C C . ALA A 1 240 ? 6.407 -9.532 -19.480 1.00 95.00 240 ALA A C 1
ATOM 1785 O O . ALA A 1 240 ? 6.243 -10.618 -20.024 1.00 95.00 240 ALA A O 1
ATOM 1786 N N . TYR A 1 241 ? 7.567 -9.192 -18.911 1.00 96.56 241 TYR A N 1
ATOM 1787 C CA . TYR A 1 241 ? 8.723 -10.083 -18.837 1.00 96.56 241 TYR A CA 1
ATOM 1788 C C . TYR A 1 241 ? 8.414 -11.389 -18.081 1.00 96.56 241 TYR A C 1
ATOM 1790 O O . TYR A 1 241 ? 8.689 -12.471 -18.594 1.00 96.56 241 TYR A O 1
ATOM 1798 N N . ALA A 1 242 ? 7.801 -11.314 -16.892 1.00 93.38 242 ALA A N 1
ATOM 1799 C CA . ALA A 1 242 ? 7.421 -12.499 -16.112 1.00 93.38 242 ALA A CA 1
ATOM 1800 C C . ALA A 1 242 ? 6.405 -13.401 -16.843 1.00 93.38 242 ALA A C 1
ATOM 1802 O O . ALA A 1 242 ? 6.473 -14.626 -16.729 1.00 93.38 242 ALA A O 1
ATOM 1803 N N . ASP A 1 243 ? 5.515 -12.800 -17.635 1.00 94.25 243 ASP A N 1
ATOM 1804 C CA . ASP A 1 243 ? 4.538 -13.488 -18.486 1.00 94.25 243 ASP A CA 1
ATOM 1805 C C . ASP A 1 243 ? 5.153 -13.992 -19.812 1.00 94.25 243 ASP A C 1
ATOM 1807 O O . ASP A 1 243 ? 4.463 -14.614 -20.621 1.00 94.25 243 ASP A O 1
ATOM 1811 N N . LYS A 1 244 ? 6.460 -13.768 -20.022 1.00 97.38 244 LYS A N 1
ATOM 1812 C CA . LYS A 1 244 ? 7.236 -14.091 -21.234 1.00 97.38 244 LYS A CA 1
ATOM 1813 C C . LYS A 1 244 ? 6.791 -13.347 -22.498 1.00 97.38 244 LYS A C 1
ATOM 1815 O O . LYS A 1 244 ? 7.148 -13.736 -23.609 1.00 97.38 244 LYS A O 1
ATOM 1820 N N . ASP A 1 245 ? 6.057 -12.250 -22.341 1.00 97.88 245 ASP A N 1
ATOM 1821 C CA . ASP A 1 245 ? 5.736 -11.312 -23.415 1.00 97.88 245 ASP A CA 1
ATOM 1822 C C . ASP A 1 245 ? 6.865 -10.278 -23.558 1.00 97.88 245 ASP A C 1
ATOM 1824 O O . ASP A 1 245 ? 6.774 -9.112 -23.157 1.00 97.88 245 ASP A O 1
ATOM 1828 N N . TYR A 1 246 ? 7.992 -10.743 -24.095 1.00 98.44 246 TYR A N 1
ATOM 1829 C CA . TYR A 1 246 ? 9.214 -9.945 -24.204 1.00 98.44 246 TYR A CA 1
ATOM 1830 C C . TYR A 1 246 ? 9.082 -8.785 -25.197 1.00 98.44 246 TYR A C 1
ATOM 1832 O O . TYR A 1 246 ? 9.663 -7.720 -24.982 1.00 98.44 246 TYR A O 1
ATOM 1840 N N . ALA A 1 247 ? 8.261 -8.951 -26.240 1.00 98.31 247 ALA A N 1
ATOM 18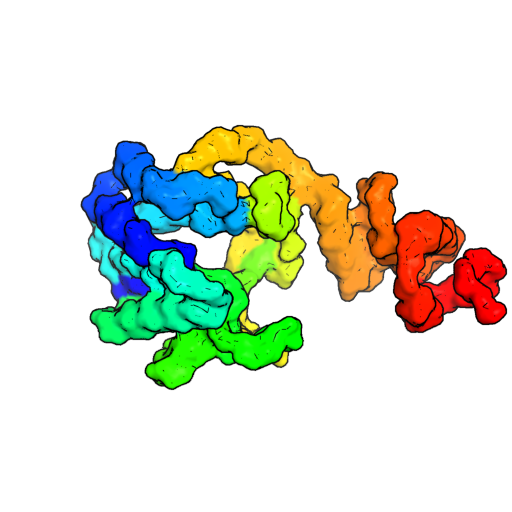41 C CA . ALA A 1 247 ? 7.941 -7.877 -27.175 1.00 98.31 247 ALA A CA 1
ATOM 1842 C C . ALA A 1 247 ? 7.233 -6.728 -26.447 1.00 98.31 247 ALA A C 1
ATOM 1844 O O . ALA A 1 247 ? 7.670 -5.577 -26.531 1.00 98.31 247 ALA A O 1
ATOM 1845 N N . ARG A 1 248 ? 6.205 -7.046 -25.650 1.00 98.06 248 ARG A N 1
ATOM 1846 C CA . ARG A 1 248 ? 5.504 -6.043 -24.851 1.00 98.06 248 ARG A CA 1
ATOM 1847 C C . ARG A 1 248 ? 6.388 -5.427 -23.774 1.00 98.06 248 ARG A C 1
ATOM 1849 O O . ARG A 1 248 ? 6.281 -4.225 -23.526 1.00 98.06 248 ARG A O 1
ATOM 1856 N N . CYS A 1 249 ? 7.259 -6.215 -23.142 1.00 98.38 249 CYS A N 1
ATOM 1857 C CA . CYS A 1 249 ? 8.242 -5.680 -22.203 1.00 98.38 249 CYS A CA 1
ATOM 1858 C C . CYS A 1 249 ? 9.097 -4.584 -22.861 1.00 98.38 249 CYS A C 1
ATOM 1860 O O . CYS A 1 249 ? 9.179 -3.474 -22.332 1.00 98.38 249 CYS A O 1
ATOM 1862 N N . ALA A 1 250 ? 9.672 -4.863 -24.035 1.00 98.12 250 ALA A N 1
ATOM 1863 C CA . ALA A 1 250 ? 10.509 -3.903 -24.748 1.00 98.12 250 ALA A CA 1
ATOM 1864 C C . ALA A 1 250 ? 9.735 -2.627 -25.133 1.00 98.12 250 ALA A C 1
ATOM 1866 O O . ALA A 1 250 ? 10.214 -1.518 -24.908 1.00 98.12 250 ALA A O 1
ATOM 1867 N N . GLU A 1 251 ? 8.500 -2.753 -25.631 1.00 98.00 251 GLU A N 1
ATOM 1868 C CA . GLU A 1 251 ? 7.645 -1.594 -25.944 1.00 98.00 251 GLU A CA 1
ATOM 1869 C C . GLU A 1 251 ? 7.354 -0.697 -24.735 1.00 98.00 251 GLU A C 1
ATOM 1871 O O . GLU A 1 251 ? 7.227 0.521 -24.873 1.00 98.00 251 GLU A O 1
ATOM 1876 N N . LEU A 1 252 ? 7.193 -1.289 -23.550 1.00 97.38 252 LEU A N 1
ATOM 1877 C CA . LEU A 1 252 ? 6.935 -0.544 -22.321 1.00 97.38 252 LEU A CA 1
ATOM 1878 C C . LEU A 1 252 ? 8.192 0.189 -21.849 1.00 97.38 252 LEU A C 1
ATOM 1880 O O . LEU A 1 252 ? 8.108 1.362 -21.493 1.00 97.38 252 LEU A O 1
ATOM 1884 N N . LEU A 1 253 ? 9.357 -0.456 -21.902 1.00 97.75 253 LEU A N 1
ATOM 1885 C CA . LEU A 1 253 ? 10.624 0.176 -21.519 1.00 97.75 253 LEU A CA 1
ATOM 1886 C C . LEU A 1 253 ? 11.058 1.264 -22.506 1.00 97.75 253 LEU A C 1
ATOM 1888 O O . LEU A 1 253 ? 11.647 2.262 -22.096 1.00 97.75 253 LEU A O 1
ATOM 1892 N N . ALA A 1 254 ? 10.688 1.144 -23.783 1.00 96.56 254 ALA A N 1
ATOM 1893 C CA . ALA A 1 254 ? 10.916 2.182 -24.785 1.00 96.56 254 ALA A CA 1
ATOM 1894 C C . ALA A 1 254 ? 10.177 3.506 -24.493 1.00 96.56 254 ALA A C 1
ATOM 1896 O O . ALA A 1 254 ? 10.564 4.544 -25.027 1.00 96.56 254 ALA A O 1
ATOM 1897 N N . GLN A 1 255 ? 9.141 3.502 -23.644 1.00 94.81 255 GLN A N 1
ATOM 1898 C CA . GLN A 1 255 ? 8.416 4.720 -23.243 1.00 94.81 255 GLN A CA 1
ATOM 1899 C C . GLN A 1 255 ? 9.196 5.568 -22.226 1.00 94.81 255 GLN A C 1
ATOM 1901 O O . GLN A 1 255 ? 8.829 6.714 -21.964 1.00 94.81 255 GLN A O 1
ATOM 1906 N N . ILE A 1 256 ? 10.271 5.028 -21.646 1.00 95.25 256 ILE A N 1
ATOM 1907 C CA . ILE A 1 256 ? 11.097 5.715 -20.656 1.00 95.25 256 ILE A CA 1
ATOM 1908 C C . ILE A 1 256 ? 12.189 6.492 -21.400 1.00 95.25 256 ILE A C 1
ATOM 1910 O O . ILE A 1 256 ? 13.139 5.906 -21.911 1.00 95.25 256 ILE A O 1
ATOM 1914 N N . ALA A 1 257 ? 12.040 7.818 -21.481 1.00 88.62 257 ALA A N 1
ATOM 1915 C CA . ALA A 1 257 ? 12.894 8.680 -22.308 1.00 88.62 257 ALA A CA 1
ATOM 1916 C C . ALA A 1 257 ? 14.333 8.848 -21.782 1.00 88.62 257 ALA A C 1
ATOM 1918 O O . ALA A 1 257 ? 15.2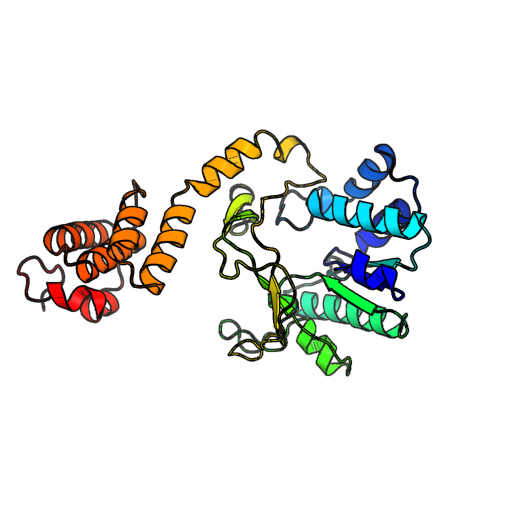61 9.024 -22.567 1.00 88.62 257 ALA A O 1
ATOM 1919 N N . SER A 1 258 ? 14.525 8.794 -20.462 1.00 84.94 258 SER A N 1
ATOM 1920 C CA . SER A 1 258 ? 15.834 8.934 -19.806 1.00 84.94 258 SER A CA 1
ATOM 1921 C C . SER A 1 258 ? 16.038 7.794 -18.807 1.00 84.94 258 SER A C 1
ATOM 1923 O O . SER A 1 258 ? 15.980 8.026 -17.600 1.00 84.94 258 SER A O 1
ATOM 1925 N N . PRO A 1 259 ? 16.174 6.549 -19.295 1.00 89.56 259 PRO A N 1
ATOM 1926 C CA . PRO A 1 259 ? 16.345 5.398 -18.427 1.00 89.56 259 PRO A CA 1
ATOM 1927 C C . PRO A 1 259 ? 17.703 5.480 -17.726 1.00 89.56 259 PRO A C 1
ATOM 1929 O O . PRO A 1 259 ? 18.692 5.906 -18.323 1.00 89.56 259 PRO A O 1
ATOM 1932 N N . ASP A 1 260 ? 17.757 5.056 -16.466 1.00 93.62 260 ASP A N 1
ATOM 1933 C CA . ASP A 1 260 ? 19.041 4.776 -15.831 1.00 93.62 260 ASP A CA 1
ATOM 1934 C C . ASP A 1 260 ? 19.685 3.516 -16.440 1.00 93.62 260 ASP A C 1
ATOM 1936 O O . ASP A 1 260 ? 19.090 2.814 -17.266 1.00 93.62 260 ASP A O 1
ATOM 1940 N N . ALA A 1 261 ? 20.917 3.223 -16.024 1.00 94.88 261 ALA A N 1
ATOM 1941 C CA . ALA A 1 261 ? 21.657 2.065 -16.508 1.00 94.88 261 ALA A CA 1
ATOM 1942 C C . ALA A 1 261 ? 20.908 0.736 -16.296 1.00 94.88 261 ALA A C 1
ATOM 1944 O O . ALA A 1 261 ? 21.006 -0.151 -17.140 1.00 94.88 261 ALA A O 1
ATOM 1945 N N . GLY A 1 262 ? 20.151 0.598 -15.203 1.00 94.94 262 GLY A N 1
ATOM 1946 C CA . GLY A 1 262 ? 19.381 -0.608 -14.901 1.00 94.94 262 GLY A CA 1
ATOM 1947 C C . GLY A 1 262 ? 18.176 -0.766 -15.825 1.00 94.94 262 GLY A C 1
ATOM 1948 O O . GLY A 1 262 ? 17.978 -1.826 -16.400 1.00 94.94 262 GLY A O 1
ATOM 1949 N N . ILE A 1 263 ? 17.410 0.302 -16.055 1.00 95.88 263 ILE A N 1
ATOM 1950 C CA . ILE A 1 263 ? 16.268 0.278 -16.983 1.00 95.88 263 ILE A CA 1
ATOM 1951 C C . ILE A 1 263 ? 16.743 0.060 -18.426 1.00 95.88 263 ILE A C 1
ATOM 1953 O O . ILE A 1 263 ? 16.094 -0.649 -19.199 1.00 95.88 263 ILE A O 1
ATOM 1957 N N . ALA A 1 264 ? 17.872 0.662 -18.810 1.00 96.19 264 ALA A N 1
ATOM 1958 C CA . ALA A 1 264 ? 18.478 0.409 -20.110 1.00 96.19 264 ALA A CA 1
ATOM 1959 C C . ALA A 1 264 ? 18.897 -1.064 -20.240 1.00 96.19 264 ALA A C 1
ATOM 1961 O O . ALA A 1 264 ? 18.575 -1.696 -21.242 1.00 96.19 264 ALA A O 1
ATOM 1962 N N . TYR A 1 265 ? 19.527 -1.633 -19.213 1.00 97.12 265 TYR A N 1
ATOM 1963 C CA . TYR A 1 265 ? 19.871 -3.052 -19.165 1.00 97.12 265 TYR A CA 1
ATOM 1964 C C . TYR A 1 265 ? 18.638 -3.962 -19.289 1.00 97.12 265 TYR A C 1
ATOM 1966 O O . TYR A 1 265 ? 18.582 -4.781 -20.206 1.00 97.12 265 TYR A O 1
ATOM 1974 N N . ASP A 1 266 ? 17.604 -3.745 -18.469 1.00 97.38 266 ASP A N 1
ATOM 1975 C CA . ASP A 1 266 ? 16.340 -4.496 -18.521 1.00 97.38 266 ASP A CA 1
ATOM 1976 C C . ASP A 1 266 ? 15.725 -4.463 -19.934 1.00 97.38 266 ASP A C 1
ATOM 1978 O O . ASP A 1 266 ? 15.184 -5.455 -20.434 1.00 97.38 266 ASP A O 1
ATOM 1982 N N . HIS A 1 267 ? 15.827 -3.317 -20.617 1.00 98.19 267 HIS A N 1
ATOM 1983 C CA . HIS A 1 267 ? 15.329 -3.164 -21.980 1.00 98.19 267 HIS A CA 1
ATOM 1984 C C . HIS A 1 267 ? 16.144 -3.986 -22.981 1.00 98.19 267 HIS A C 1
ATOM 1986 O O . HIS A 1 267 ? 15.556 -4.615 -23.864 1.00 98.19 267 HIS A O 1
ATOM 1992 N N . ALA A 1 268 ? 17.470 -4.038 -22.830 1.00 97.88 268 ALA A N 1
ATOM 1993 C CA . ALA A 1 268 ? 18.320 -4.897 -23.646 1.00 97.88 268 ALA A CA 1
ATOM 1994 C C . ALA A 1 268 ? 17.952 -6.381 -23.478 1.00 97.88 268 ALA A C 1
ATOM 1996 O O . ALA A 1 268 ? 17.805 -7.071 -24.489 1.00 97.88 268 ALA A O 1
ATOM 1997 N N . CYS A 1 269 ? 17.707 -6.849 -22.248 1.00 98.31 269 CYS A N 1
ATOM 1998 C CA . CYS A 1 269 ? 17.274 -8.226 -21.983 1.00 98.31 269 CYS A CA 1
ATOM 1999 C C . CYS A 1 269 ? 15.937 -8.542 -22.674 1.00 98.31 269 CYS A C 1
ATOM 2001 O O . CYS A 1 269 ? 15.831 -9.523 -23.416 1.00 98.31 269 CYS A O 1
ATOM 2003 N N . CYS A 1 270 ? 14.932 -7.666 -22.544 1.00 98.62 270 CYS A N 1
ATOM 2004 C CA . CYS A 1 270 ? 13.646 -7.851 -23.225 1.00 98.62 270 CYS A CA 1
ATOM 2005 C C . CYS A 1 270 ? 13.768 -7.849 -24.760 1.00 98.62 270 CYS A C 1
ATOM 2007 O O . CYS A 1 270 ? 13.116 -8.651 -25.430 1.00 98.62 270 CYS A O 1
ATOM 2009 N N . LEU A 1 271 ? 14.622 -6.996 -25.335 1.00 98.62 271 LEU A N 1
ATOM 2010 C CA . LEU A 1 271 ? 14.879 -6.970 -26.780 1.00 98.62 271 LEU A CA 1
ATOM 2011 C C . LEU A 1 271 ? 15.590 -8.241 -27.265 1.00 98.62 271 LEU A C 1
ATOM 2013 O O . LEU A 1 271 ? 15.221 -8.781 -28.311 1.00 98.62 271 LEU A O 1
ATOM 2017 N N . ALA A 1 272 ? 16.574 -8.736 -26.512 1.00 98.38 272 ALA A N 1
ATOM 2018 C CA . ALA A 1 272 ? 17.321 -9.946 -26.842 1.00 98.38 272 ALA A CA 1
ATOM 2019 C C . ALA A 1 272 ? 16.402 -11.174 -26.872 1.00 98.38 272 ALA A C 1
ATOM 2021 O O . ALA A 1 272 ? 16.369 -11.901 -27.869 1.00 98.38 272 ALA A O 1
ATOM 2022 N N . LEU A 1 273 ? 15.582 -11.346 -25.833 1.00 98.50 273 LEU A N 1
ATOM 2023 C CA . LEU A 1 273 ? 14.596 -12.424 -25.736 1.00 98.50 273 LEU A CA 1
ATOM 2024 C C . LEU A 1 273 ? 13.476 -12.318 -26.782 1.00 98.50 273 LEU A C 1
ATOM 2026 O O . LEU A 1 273 ? 12.951 -13.335 -27.231 1.00 98.50 273 LEU A O 1
ATOM 2030 N N . ALA A 1 274 ? 13.139 -11.103 -27.223 1.00 98.19 274 ALA A N 1
ATOM 2031 C CA . ALA A 1 274 ? 12.223 -10.870 -28.341 1.00 98.19 274 ALA A CA 1
ATOM 2032 C C . ALA A 1 274 ? 12.871 -11.088 -29.728 1.00 98.19 274 ALA A C 1
ATOM 2034 O O . ALA A 1 274 ? 12.214 -10.888 -30.750 1.00 98.19 274 ALA A O 1
ATOM 2035 N N . GLY A 1 275 ? 14.155 -11.463 -29.794 1.00 97.69 275 GLY A N 1
ATOM 2036 C CA . GLY A 1 275 ? 14.891 -11.698 -31.040 1.00 97.69 275 GLY A CA 1
ATOM 2037 C C . GLY A 1 275 ? 15.381 -10.430 -31.753 1.00 97.69 275 GLY A C 1
ATOM 2038 O O . GLY A 1 275 ? 15.916 -10.514 -32.859 1.00 97.69 275 GLY A O 1
ATOM 2039 N N . ARG A 1 276 ? 15.247 -9.250 -31.136 1.00 98.12 276 ARG A N 1
ATOM 2040 C CA . ARG A 1 276 ? 15.651 -7.947 -31.692 1.00 98.12 276 ARG A CA 1
ATOM 2041 C C . ARG A 1 276 ? 17.112 -7.632 -31.357 1.00 98.12 276 ARG A C 1
ATOM 2043 O O . ARG A 1 276 ? 17.410 -6.695 -30.620 1.00 98.12 276 ARG A O 1
ATOM 2050 N N . LYS A 1 277 ? 18.032 -8.438 -31.894 1.00 97.12 277 LYS A N 1
ATOM 2051 C CA . LYS A 1 277 ? 19.460 -8.429 -31.515 1.00 97.12 277 LYS A CA 1
ATOM 2052 C C . LYS A 1 277 ? 20.159 -7.078 -31.686 1.00 97.12 277 LYS A C 1
ATOM 2054 O O . LYS A 1 277 ? 20.886 -6.656 -30.791 1.00 97.12 277 LYS A O 1
ATOM 2059 N N . ASP A 1 278 ? 19.948 -6.400 -32.814 1.00 97.31 278 ASP A N 1
ATOM 2060 C CA . ASP A 1 278 ? 20.608 -5.115 -33.087 1.00 97.31 278 ASP A CA 1
ATOM 2061 C C . ASP A 1 278 ? 20.178 -4.026 -32.097 1.00 97.31 278 ASP A C 1
ATOM 2063 O O . ASP A 1 278 ? 21.025 -3.305 -31.562 1.00 97.31 278 ASP A O 1
ATOM 2067 N N . ASP A 1 279 ? 18.877 -3.965 -31.804 1.00 97.50 279 ASP A N 1
ATOM 2068 C CA . ASP A 1 279 ? 18.312 -3.038 -30.823 1.00 97.50 279 ASP A CA 1
ATOM 2069 C C . ASP A 1 279 ? 18.815 -3.365 -29.411 1.00 97.50 279 ASP A C 1
ATOM 2071 O O . ASP A 1 279 ? 19.194 -2.461 -28.666 1.00 97.50 279 ASP A O 1
ATOM 2075 N N . ALA A 1 280 ? 18.874 -4.654 -29.057 1.00 97.81 280 ALA A N 1
ATOM 2076 C CA . ALA A 1 280 ? 19.373 -5.110 -27.762 1.00 97.81 280 ALA A CA 1
ATOM 2077 C C . ALA A 1 280 ? 20.831 -4.686 -27.538 1.00 97.81 280 ALA A C 1
ATOM 2079 O O . ALA A 1 280 ? 21.159 -4.117 -26.502 1.00 97.81 280 ALA A O 1
ATOM 2080 N N . LEU A 1 281 ? 21.702 -4.883 -28.534 1.00 97.31 281 LEU A N 1
ATOM 2081 C CA . LEU A 1 281 ? 23.108 -4.475 -28.462 1.00 97.31 281 LEU A CA 1
ATOM 2082 C C . LEU A 1 281 ? 23.272 -2.954 -28.380 1.00 97.31 281 LEU A C 1
ATOM 2084 O O . LEU A 1 281 ? 24.171 -2.475 -27.692 1.00 97.31 281 LEU A O 1
ATOM 2088 N N . ALA A 1 282 ? 22.443 -2.184 -29.091 1.00 95.38 282 ALA A N 1
ATOM 2089 C CA . ALA A 1 282 ? 22.443 -0.726 -28.972 1.00 95.38 282 ALA A CA 1
ATOM 2090 C C . ALA A 1 282 ? 22.066 -0.281 -27.562 1.00 95.38 282 ALA A C 1
ATOM 2092 O O . ALA A 1 282 ? 22.785 0.506 -26.948 1.00 95.38 282 ALA A O 1
ATOM 2093 N N . ARG A 1 283 ? 20.999 -0.863 -27.022 1.00 95.81 283 ARG A N 1
ATOM 2094 C CA . ARG A 1 283 ? 20.510 -0.545 -25.689 1.00 95.81 283 ARG A CA 1
ATOM 2095 C C . ARG A 1 283 ? 21.465 -0.992 -24.578 1.00 95.81 283 ARG A C 1
ATOM 2097 O O . ARG A 1 283 ? 21.626 -0.281 -23.591 1.00 95.81 283 ARG A O 1
ATOM 2104 N N . LEU A 1 284 ? 22.159 -2.114 -24.758 1.00 95.31 284 LEU A N 1
ATOM 2105 C CA . LEU A 1 284 ? 23.180 -2.574 -23.821 1.00 95.31 284 LEU A CA 1
ATOM 2106 C C . LEU A 1 284 ? 24.383 -1.621 -23.782 1.00 95.31 284 LEU A C 1
ATOM 2108 O O . LEU A 1 284 ? 24.900 -1.340 -22.707 1.00 95.31 284 LEU A O 1
ATOM 2112 N N . ARG A 1 285 ? 24.799 -1.062 -24.930 1.00 93.44 285 ARG A N 1
ATOM 2113 C CA . ARG A 1 285 ? 25.826 -0.004 -24.955 1.00 93.44 285 ARG A CA 1
ATOM 2114 C C . ARG A 1 285 ? 25.375 1.240 -24.193 1.00 93.44 285 ARG A C 1
ATOM 2116 O O . ARG A 1 285 ? 26.140 1.734 -23.378 1.00 93.44 285 ARG A O 1
ATOM 2123 N N . GLU A 1 286 ? 24.131 1.686 -24.384 1.00 92.94 286 GLU A N 1
ATOM 2124 C CA . GLU A 1 286 ? 23.570 2.805 -23.610 1.00 92.94 286 GLU A CA 1
ATOM 2125 C C . GLU A 1 286 ? 23.605 2.530 -22.097 1.00 92.94 286 GLU A C 1
ATOM 2127 O O . GLU A 1 286 ? 23.963 3.414 -21.323 1.00 92.94 286 GLU A O 1
ATOM 2132 N N . ALA A 1 287 ? 23.290 1.302 -21.664 1.00 95.06 287 ALA A N 1
ATOM 2133 C CA . ALA A 1 287 ? 23.382 0.913 -20.256 1.00 95.06 287 ALA A CA 1
ATOM 2134 C C . ALA A 1 287 ? 24.822 1.022 -19.719 1.00 95.06 287 ALA A C 1
ATOM 2136 O O . ALA A 1 287 ? 25.044 1.547 -18.625 1.00 95.06 287 ALA A O 1
ATOM 2137 N N . MET A 1 288 ? 25.806 0.569 -20.501 1.00 92.94 288 MET A N 1
ATOM 2138 C CA . MET A 1 288 ? 27.227 0.660 -20.150 1.00 92.94 288 MET A CA 1
ATOM 2139 C C . MET A 1 288 ? 27.705 2.115 -20.075 1.00 92.94 288 MET A C 1
ATOM 2141 O O . MET A 1 288 ? 28.355 2.490 -19.100 1.00 92.94 288 MET A O 1
ATOM 2145 N N . ASP A 1 289 ? 27.327 2.948 -21.046 1.00 91.69 289 ASP A N 1
ATOM 2146 C CA . ASP A 1 289 ? 27.656 4.379 -21.074 1.00 91.69 289 ASP A CA 1
ATOM 2147 C C . ASP A 1 289 ? 27.001 5.135 -19.903 1.00 91.69 289 ASP A C 1
ATOM 2149 O O . ASP A 1 289 ? 27.592 6.058 -19.339 1.00 91.69 289 ASP A O 1
ATOM 2153 N N . ALA A 1 290 ? 25.809 4.701 -19.476 1.00 91.50 290 ALA A N 1
ATOM 2154 C CA . ALA A 1 290 ? 25.125 5.186 -18.277 1.00 91.50 290 ALA A CA 1
ATOM 2155 C C . ALA A 1 290 ? 25.727 4.647 -16.960 1.00 91.50 290 ALA A C 1
ATOM 2157 O O . ALA A 1 290 ? 25.263 5.001 -15.873 1.00 91.50 290 ALA A O 1
ATOM 2158 N N . GLY A 1 291 ? 26.773 3.817 -17.033 1.00 93.12 291 GLY A N 1
ATOM 2159 C CA . GLY A 1 291 ? 27.540 3.351 -15.884 1.00 93.12 291 GLY A CA 1
ATOM 2160 C C . GLY A 1 291 ? 27.000 2.086 -15.223 1.00 93.12 291 GLY A C 1
ATOM 2161 O O . GLY A 1 291 ? 27.122 1.962 -14.002 1.00 93.12 291 GLY A O 1
ATOM 2162 N N . PHE A 1 292 ? 26.413 1.155 -15.984 1.00 93.94 292 PHE A N 1
ATOM 2163 C CA . PHE A 1 292 ? 26.058 -0.178 -15.483 1.00 93.94 292 PHE A CA 1
ATOM 2164 C C . PHE A 1 292 ? 27.283 -0.875 -14.862 1.00 93.94 292 PHE A C 1
ATOM 2166 O O . PHE A 1 292 ? 28.353 -0.922 -15.469 1.00 93.94 292 PHE A O 1
ATOM 2173 N N . LYS A 1 293 ? 27.148 -1.387 -13.629 1.00 90.12 293 LYS A N 1
ATOM 2174 C CA . LYS A 1 293 ? 28.301 -1.835 -12.816 1.00 90.12 293 LYS A CA 1
ATOM 2175 C C . LYS A 1 293 ? 28.413 -3.343 -12.638 1.00 90.12 293 LYS A C 1
ATOM 2177 O O . LYS A 1 293 ? 29.510 -3.825 -12.365 1.00 90.12 293 LYS A O 1
ATOM 2182 N N . ASP A 1 294 ? 27.314 -4.082 -12.756 1.00 91.69 294 ASP A N 1
ATOM 2183 C CA . ASP A 1 294 ? 27.300 -5.518 -12.468 1.00 91.69 294 ASP A CA 1
ATOM 2184 C C . ASP A 1 294 ? 27.702 -6.342 -13.699 1.00 91.69 294 ASP A C 1
ATOM 2186 O O . ASP A 1 294 ? 26.902 -7.032 -14.326 1.00 91.69 294 ASP A O 1
ATOM 2190 N N . LEU A 1 295 ? 28.974 -6.226 -14.086 1.00 90.50 295 LEU A N 1
ATOM 2191 C CA . LEU A 1 295 ? 29.504 -6.906 -15.271 1.00 90.50 295 LEU A CA 1
ATOM 2192 C C . LEU A 1 295 ? 29.474 -8.434 -15.136 1.00 90.50 295 LEU A C 1
ATOM 2194 O O . LEU A 1 295 ? 29.340 -9.129 -16.139 1.00 90.50 295 LEU A O 1
ATOM 2198 N N . ALA A 1 296 ? 29.570 -8.947 -13.906 1.00 90.88 296 ALA A N 1
ATOM 2199 C CA . ALA A 1 296 ? 29.468 -10.376 -13.637 1.00 90.88 296 ALA A CA 1
ATOM 2200 C C . ALA A 1 296 ? 28.049 -10.889 -13.912 1.00 90.88 296 ALA A C 1
ATOM 2202 O O . ALA A 1 296 ? 27.894 -11.945 -14.525 1.00 90.88 296 ALA A O 1
ATOM 2203 N N . HIS A 1 297 ? 27.021 -10.133 -13.506 1.00 93.00 297 HIS A N 1
ATOM 2204 C CA . HIS A 1 297 ? 25.643 -10.438 -13.877 1.00 93.00 297 HIS A CA 1
ATOM 2205 C C . HIS A 1 297 ? 25.441 -10.363 -15.392 1.00 93.00 297 HIS A C 1
ATOM 2207 O O . HIS A 1 297 ? 24.917 -11.314 -15.963 1.00 93.00 297 HIS A O 1
ATOM 2213 N N . LEU A 1 298 ? 25.934 -9.303 -16.043 1.00 92.38 298 LEU A N 1
ATOM 2214 C CA . LEU A 1 298 ? 25.801 -9.112 -17.492 1.00 92.38 298 LEU A CA 1
ATOM 2215 C C . LEU A 1 298 ? 26.401 -10.274 -18.297 1.00 92.38 298 LEU A C 1
ATOM 2217 O O . LEU A 1 298 ? 25.780 -10.735 -19.248 1.00 92.38 298 LEU A O 1
ATOM 2221 N N . GLU A 1 299 ? 27.598 -10.752 -17.936 1.00 91.38 299 GLU A N 1
ATOM 2222 C CA . GLU A 1 299 ? 28.256 -11.869 -18.637 1.00 91.38 299 GLU A CA 1
ATOM 2223 C C . GLU A 1 299 ? 27.510 -13.203 -18.451 1.00 91.38 299 GLU A C 1
ATOM 2225 O O . GLU A 1 299 ? 27.530 -14.058 -19.339 1.00 91.38 299 GLU A O 1
ATOM 2230 N N . ALA A 1 300 ? 26.862 -13.397 -17.301 1.00 93.81 300 ALA A N 1
ATOM 2231 C CA . ALA A 1 300 ? 26.176 -14.637 -16.951 1.00 93.81 300 ALA A CA 1
ATOM 2232 C C . ALA A 1 300 ? 24.671 -14.632 -17.274 1.00 93.81 300 ALA A C 1
ATOM 2234 O O . ALA A 1 300 ? 24.013 -15.652 -17.046 1.00 93.81 300 ALA A O 1
ATOM 2235 N N . ASP A 1 301 ? 24.119 -13.519 -17.766 1.00 95.75 301 ASP A N 1
ATOM 2236 C CA . ASP A 1 301 ? 22.678 -13.363 -17.949 1.00 95.75 301 ASP A CA 1
ATOM 2237 C C . ASP A 1 301 ? 22.148 -14.300 -19.056 1.00 95.75 301 ASP A C 1
ATOM 2239 O O . ASP A 1 301 ? 22.515 -14.150 -20.230 1.00 95.75 301 ASP A O 1
ATOM 2243 N N . PRO A 1 302 ? 21.264 -15.266 -18.725 1.00 96.94 302 PRO A N 1
ATOM 2244 C CA . PRO A 1 302 ? 20.668 -16.155 -19.717 1.00 96.94 302 PRO A CA 1
ATOM 2245 C C . PRO A 1 302 ? 19.880 -15.412 -20.809 1.00 96.94 302 PRO A C 1
ATOM 2247 O O . PRO A 1 302 ? 19.770 -15.927 -21.925 1.00 96.94 302 PRO A O 1
ATOM 2250 N N . ASP A 1 303 ? 19.371 -14.212 -20.529 1.00 97.56 303 ASP A N 1
ATOM 2251 C CA . ASP A 1 303 ? 18.580 -13.415 -21.468 1.00 97.56 303 ASP A CA 1
ATOM 2252 C C . ASP A 1 303 ? 19.430 -12.865 -22.619 1.00 97.56 303 ASP A C 1
ATOM 2254 O O . ASP A 1 303 ? 18.936 -12.630 -23.727 1.00 97.56 303 ASP A O 1
ATOM 2258 N N . LEU A 1 304 ? 20.732 -12.698 -22.375 1.00 96.94 304 LEU A N 1
ATOM 2259 C CA . LEU A 1 304 ? 21.681 -12.091 -23.303 1.00 96.94 304 LEU A CA 1
ATOM 2260 C C . LEU A 1 304 ? 22.533 -13.118 -24.059 1.00 96.94 304 LEU A C 1
ATOM 2262 O O . LEU A 1 304 ? 23.262 -12.738 -24.975 1.00 96.94 304 LEU A O 1
ATOM 2266 N N . VAL A 1 305 ? 22.368 -14.421 -23.786 1.00 96.25 305 VAL A N 1
ATOM 2267 C CA . VAL A 1 305 ? 23.115 -15.517 -24.443 1.00 96.25 305 VAL A CA 1
ATOM 2268 C C . VAL A 1 305 ? 23.077 -15.414 -25.969 1.00 96.25 305 VAL A C 1
ATOM 2270 O O . VAL A 1 305 ? 24.065 -15.691 -26.644 1.00 96.25 305 VAL A O 1
ATOM 2273 N N . SER A 1 306 ? 21.955 -14.959 -26.535 1.00 96.25 306 SER A N 1
ATOM 2274 C CA . SER A 1 306 ? 21.798 -14.801 -27.987 1.00 96.25 306 SER A CA 1
ATOM 2275 C C . SER A 1 306 ? 22.711 -13.735 -28.623 1.00 96.25 306 SER A C 1
ATOM 2277 O O . SER A 1 306 ? 22.795 -13.679 -29.859 1.00 96.25 306 SER A O 1
ATOM 2279 N N . LEU A 1 307 ? 23.363 -12.904 -27.802 1.00 96.19 307 LEU A N 1
ATOM 2280 C CA . LEU A 1 307 ? 24.225 -11.784 -28.183 1.00 96.19 307 LEU A CA 1
ATOM 2281 C C . LEU A 1 307 ? 25.722 -12.058 -27.956 1.00 96.19 307 LEU A C 1
ATOM 2283 O O . LEU A 1 307 ? 26.538 -11.306 -28.481 1.00 96.19 307 LEU A O 1
ATOM 2287 N N . HIS A 1 308 ? 26.092 -13.099 -27.200 1.00 93.75 308 HIS A N 1
ATOM 2288 C CA . HIS A 1 308 ? 27.479 -13.328 -26.756 1.00 93.75 308 HIS A CA 1
ATOM 2289 C C . HIS A 1 308 ? 28.480 -13.526 -27.906 1.00 93.75 308 HIS A C 1
ATOM 2291 O O . HIS A 1 308 ? 29.636 -13.129 -27.787 1.00 93.75 308 HIS A O 1
ATOM 2297 N N . ASP A 1 309 ? 28.036 -14.097 -29.028 1.00 91.94 309 ASP A N 1
ATOM 2298 C CA . ASP A 1 309 ? 28.881 -14.311 -30.211 1.00 91.94 309 ASP A CA 1
ATOM 2299 C C . ASP A 1 309 ? 28.984 -13.063 -31.116 1.00 91.94 309 ASP A C 1
ATOM 2301 O O . ASP A 1 309 ? 29.701 -13.079 -32.121 1.00 91.94 309 ASP A O 1
ATOM 2305 N N . ASP A 1 310 ? 28.263 -11.975 -30.809 1.00 94.88 310 ASP A N 1
ATOM 2306 C CA . ASP A 1 310 ? 28.291 -10.756 -31.619 1.00 94.88 310 ASP A CA 1
ATOM 2307 C C . ASP A 1 310 ? 29.568 -9.935 -31.338 1.00 94.88 310 ASP A C 1
ATOM 2309 O O . ASP A 1 310 ? 29.864 -9.620 -30.184 1.00 94.88 310 ASP A O 1
ATOM 2313 N N . PRO A 1 311 ? 30.314 -9.487 -32.367 1.00 92.12 311 PRO A N 1
ATOM 2314 C CA . PRO A 1 311 ? 31.523 -8.680 -32.176 1.00 92.12 311 PRO A CA 1
ATOM 2315 C C . PRO A 1 311 ? 31.320 -7.364 -31.406 1.00 92.12 311 PRO A C 1
ATOM 2317 O O . PRO A 1 311 ? 32.302 -6.787 -30.921 1.00 92.12 311 PRO A O 1
ATOM 2320 N N . ARG A 1 312 ? 30.077 -6.865 -31.335 1.00 93.56 312 ARG A N 1
ATOM 2321 C CA . ARG A 1 312 ? 29.669 -5.651 -30.608 1.00 93.56 312 ARG A CA 1
ATOM 2322 C C . ARG A 1 312 ? 29.353 -5.910 -29.132 1.00 93.56 312 ARG A C 1
ATOM 2324 O O . ARG A 1 312 ? 28.986 -4.959 -28.442 1.00 93.56 312 ARG A O 1
ATOM 2331 N N . TRP A 1 313 ? 29.456 -7.153 -28.658 1.00 92.06 313 TRP A N 1
ATOM 2332 C CA . TRP A 1 313 ? 29.280 -7.502 -27.252 1.00 92.06 313 TRP A CA 1
ATOM 2333 C C . TRP A 1 313 ? 30.236 -6.671 -26.368 1.00 92.06 313 TRP A C 1
ATOM 2335 O O . TRP A 1 313 ? 31.438 -6.615 -26.656 1.00 92.06 313 TRP A O 1
ATOM 2345 N N . PRO A 1 314 ? 29.727 -5.967 -25.335 1.00 81.75 314 PRO A N 1
ATOM 2346 C CA . PRO A 1 314 ? 30.494 -4.940 -24.627 1.00 81.75 314 PRO A CA 1
ATOM 2347 C C . PRO A 1 314 ? 31.533 -5.502 -23.651 1.00 81.75 314 PRO A C 1
ATOM 2349 O O . PRO A 1 314 ? 32.448 -4.777 -23.267 1.00 81.75 314 PRO A O 1
ATOM 2352 N N . ILE A 1 315 ? 31.423 -6.777 -23.264 1.00 78.19 315 ILE A N 1
ATOM 2353 C CA . ILE A 1 315 ? 32.393 -7.445 -22.391 1.00 78.19 315 ILE A CA 1
ATOM 2354 C C . ILE A 1 315 ? 33.268 -8.353 -23.249 1.00 78.19 315 ILE A C 1
ATOM 2356 O O . ILE A 1 315 ? 32.841 -9.413 -23.692 1.00 78.19 315 ILE A O 1
ATOM 2360 N N . ARG A 1 316 ? 34.518 -7.957 -23.485 1.00 65.00 316 ARG A N 1
ATOM 2361 C CA . ARG A 1 316 ? 35.518 -8.855 -24.075 1.00 65.00 316 ARG A CA 1
ATOM 2362 C C . ARG A 1 316 ? 36.377 -9.440 -22.960 1.00 65.00 316 ARG A C 1
ATOM 2364 O O . ARG A 1 316 ? 36.800 -8.697 -22.078 1.00 65.00 316 ARG A O 1
ATOM 2371 N N . LYS A 1 317 ? 36.598 -10.755 -23.013 1.00 53.34 317 LYS A N 1
ATOM 2372 C CA . LYS A 1 317 ? 37.606 -11.436 -22.191 1.00 53.34 317 LYS A CA 1
ATOM 2373 C C . LYS A 1 317 ? 39.012 -10.970 -22.546 1.00 53.34 317 LYS A C 1
ATOM 2375 O O . LYS A 1 317 ? 39.244 -10.687 -23.744 1.00 53.34 317 LYS A O 1
#

pLDDT: mean 94.54, std 5.28, range [53.34, 98.69]